Protein AF-A0A0F9BDD5-F1 (afdb_monomer)

Solvent-acce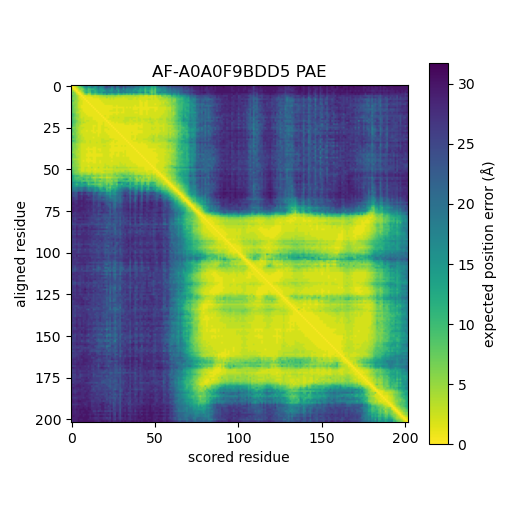ssible surface area (backbone atoms only — not comparable to full-atom values): 11898 Å² total; per-residue (Å²): 144,84,76,73,84,85,52,54,72,68,50,48,51,54,48,44,39,48,73,77,67,64,48,52,63,65,55,51,12,61,76,68,74,46,55,53,66,59,45,50,55,46,48,51,53,37,34,77,71,64,77,41,60,94,63,53,71,77,72,51,77,77,74,74,72,80,59,92,58,78,62,72,82,54,74,84,40,58,29,28,36,36,31,62,39,29,36,43,30,42,53,78,42,75,42,76,65,33,64,68,54,37,78,62,41,62,48,69,52,97,84,55,27,46,33,38,48,55,97,59,35,37,39,40,36,51,26,88,85,50,68,28,74,23,76,40,66,68,57,17,48,51,54,47,50,61,50,48,55,56,52,52,56,50,45,25,68,74,44,49,36,42,63,84,53,89,98,56,90,43,67,40,81,76,43,69,42,79,40,78,39,67,42,70,66,57,49,51,34,64,73,67,71,55,79,87,76,84,73,77,85,127

pLDDT: mean 83.31, std 15.52, range [38.25, 97.5]

Structure (mmCIF, N/CA/C/O backbone):
data_AF-A0A0F9BDD5-F1
#
_entry.id   AF-A0A0F9BDD5-F1
#
loop_
_atom_site.group_PDB
_atom_site.id
_atom_site.type_symbol
_atom_site.label_atom_id
_atom_site.label_alt_id
_atom_site.label_comp_id
_atom_site.label_asym_id
_atom_site.label_entity_id
_atom_site.label_seq_id
_atom_site.pdbx_PDB_ins_code
_atom_site.Cartn_x
_atom_site.Cartn_y
_atom_site.Cartn_z
_atom_site.occupancy
_atom_site.B_iso_or_equiv
_atom_site.auth_seq_id
_atom_site.auth_comp_id
_atom_site.auth_asym_id
_atom_site.auth_atom_id
_atom_site.pdbx_PDB_model_num
ATOM 1 N N . MET A 1 1 ? 3.020 24.301 32.180 1.00 48.28 1 MET A N 1
ATOM 2 C CA . MET A 1 1 ? 2.567 24.405 30.772 1.00 48.28 1 MET A CA 1
ATOM 3 C C . MET A 1 1 ? 2.999 25.762 30.190 1.00 48.28 1 MET A C 1
ATOM 5 O O . MET A 1 1 ? 2.157 26.596 29.891 1.00 48.28 1 MET A O 1
ATOM 9 N N . THR A 1 2 ? 4.314 26.027 30.061 1.00 48.69 2 THR A N 1
ATOM 10 C CA . THR A 1 2 ? 4.795 27.416 29.842 1.00 48.69 2 THR A CA 1
ATOM 11 C C . THR A 1 2 ? 6.097 27.529 29.035 1.00 48.69 2 THR A C 1
ATOM 13 O O . THR A 1 2 ? 6.921 28.386 29.309 1.00 48.69 2 THR A O 1
ATOM 16 N N . ILE A 1 3 ? 6.302 26.690 28.014 1.00 55.50 3 ILE A N 1
ATOM 17 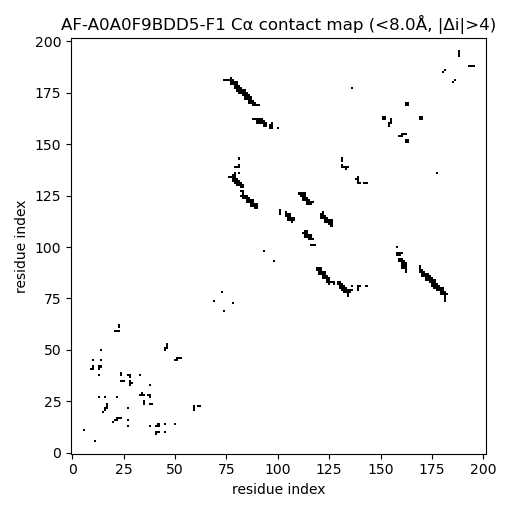C CA . ILE A 1 3 ? 7.468 26.826 27.104 1.00 55.50 3 ILE A CA 1
ATOM 18 C C . ILE A 1 3 ? 7.031 27.230 25.678 1.00 55.50 3 ILE A C 1
ATOM 20 O O . ILE A 1 3 ? 7.819 27.739 24.892 1.00 55.50 3 ILE A O 1
ATOM 24 N N . ILE A 1 4 ? 5.741 27.130 25.332 1.00 56.84 4 ILE A N 1
ATOM 25 C CA . ILE A 1 4 ? 5.242 27.353 23.955 1.00 56.84 4 ILE A CA 1
ATOM 26 C C . ILE A 1 4 ? 5.000 28.850 23.621 1.00 56.84 4 ILE A C 1
ATOM 28 O O . ILE A 1 4 ? 4.809 29.210 22.454 1.00 56.84 4 ILE A O 1
ATOM 32 N N . LYS A 1 5 ? 5.041 29.759 24.611 1.00 60.00 5 LYS A N 1
ATOM 33 C CA . LYS A 1 5 ? 4.742 31.196 24.412 1.00 60.00 5 LYS A CA 1
ATOM 34 C C . LYS A 1 5 ? 5.839 31.988 23.672 1.00 60.00 5 LYS A C 1
ATOM 36 O O . LYS A 1 5 ? 5.538 33.061 23.169 1.00 60.00 5 LYS A O 1
ATOM 41 N N . LYS A 1 6 ? 7.067 31.465 23.528 1.00 82.88 6 LYS A N 1
ATOM 42 C CA . LYS A 1 6 ? 8.207 32.173 22.889 1.00 82.88 6 LYS A CA 1
ATOM 43 C C . LYS A 1 6 ? 8.446 31.807 21.410 1.00 82.88 6 LYS A C 1
ATOM 45 O O . LYS A 1 6 ? 9.494 32.131 20.839 1.00 82.88 6 LYS A O 1
ATOM 50 N N . LEU A 1 7 ? 7.512 31.088 20.785 1.00 88.50 7 LEU A N 1
ATOM 51 C CA . LEU A 1 7 ? 7.585 30.708 19.371 1.00 88.50 7 LEU A CA 1
ATOM 52 C C . LEU A 1 7 ? 6.691 31.607 18.521 1.00 88.50 7 LEU A C 1
ATOM 54 O O . LEU A 1 7 ? 5.529 31.822 18.863 1.00 88.50 7 LEU A O 1
ATOM 58 N N . SER A 1 8 ? 7.213 32.071 17.384 1.00 92.81 8 SER A N 1
ATOM 59 C CA . SER A 1 8 ? 6.382 32.728 16.372 1.00 92.81 8 SER A CA 1
ATOM 60 C C . SER A 1 8 ? 5.371 31.742 15.779 1.00 92.81 8 SER A C 1
ATOM 62 O O . SER A 1 8 ? 5.568 30.523 15.838 1.00 92.81 8 SER A O 1
ATOM 64 N N . LYS A 1 9 ? 4.300 32.258 15.163 1.00 92.38 9 LYS A N 1
ATOM 65 C CA . LYS A 1 9 ? 3.276 31.433 14.497 1.00 92.38 9 LYS A CA 1
ATOM 66 C C . LYS A 1 9 ? 3.908 30.431 13.517 1.00 92.38 9 LYS A C 1
ATOM 68 O O . LYS A 1 9 ? 3.665 29.234 13.621 1.00 92.38 9 LYS A O 1
ATOM 73 N N . THR A 1 10 ? 4.835 30.907 12.685 1.00 93.06 10 THR A N 1
ATOM 74 C CA . THR A 1 10 ? 5.621 30.090 11.746 1.00 93.06 10 THR A CA 1
ATOM 75 C C . THR A 1 10 ? 6.427 28.986 12.431 1.00 93.06 10 THR A C 1
ATOM 77 O O . THR A 1 10 ? 6.421 27.844 11.979 1.00 93.06 10 THR A O 1
ATOM 80 N N . GLN A 1 11 ? 7.122 29.298 13.528 1.00 94.69 11 GLN A N 1
ATOM 81 C CA . GLN A 1 11 ? 7.916 28.304 14.256 1.00 94.69 11 GLN A CA 1
ATOM 82 C C . GLN A 1 11 ? 7.029 27.219 14.867 1.00 94.69 11 GLN A C 1
ATOM 84 O O . GLN A 1 11 ? 7.382 26.044 14.829 1.00 94.69 11 GLN A O 1
ATOM 89 N N . ARG A 1 12 ? 5.865 27.606 15.400 1.00 94.56 12 ARG A N 1
ATOM 90 C CA . ARG A 1 12 ? 4.894 26.673 15.976 1.00 94.56 12 ARG A CA 1
ATOM 91 C C . ARG A 1 12 ? 4.318 25.739 14.915 1.00 94.56 12 ARG A C 1
ATOM 93 O O . ARG A 1 12 ? 4.250 24.540 15.156 1.00 94.56 12 ARG A O 1
ATOM 100 N N . GLU A 1 13 ? 3.957 26.270 13.750 1.00 94.88 13 GLU A N 1
ATOM 101 C CA . GLU A 1 13 ? 3.490 25.471 12.610 1.00 94.88 13 GLU A CA 1
ATOM 102 C C . GLU A 1 13 ? 4.544 24.449 12.173 1.00 94.88 13 GLU A C 1
ATOM 104 O O . GLU A 1 13 ? 4.250 23.259 12.096 1.00 94.88 13 GLU A O 1
ATOM 109 N N . VAL A 1 14 ? 5.788 24.885 11.947 1.00 95.12 14 VAL A N 1
ATOM 110 C CA . VAL A 1 14 ? 6.881 23.988 11.533 1.00 95.12 14 VAL A CA 1
ATOM 111 C C . VAL A 1 14 ? 7.162 22.927 12.599 1.00 95.12 14 VAL A C 1
ATOM 113 O O . VAL A 1 14 ? 7.364 21.764 12.261 1.00 95.12 14 VAL A O 1
ATOM 116 N N . LEU A 1 15 ? 7.121 23.292 13.883 1.00 94.56 15 LEU A N 1
ATOM 117 C CA . LEU A 1 15 ? 7.301 22.344 14.982 1.00 94.56 15 LEU A CA 1
ATOM 118 C C . LEU A 1 15 ? 6.197 21.279 15.006 1.00 94.56 15 LEU A C 1
ATOM 120 O O . LEU A 1 15 ? 6.498 20.100 15.183 1.00 94.56 15 LEU A O 1
ATOM 124 N N . VAL A 1 16 ? 4.935 21.668 14.802 1.00 94.06 16 VAL A N 1
ATOM 125 C CA . VAL A 1 16 ? 3.800 20.732 14.727 1.00 94.06 16 VAL A CA 1
ATOM 126 C C . VAL A 1 16 ? 3.952 19.785 13.539 1.00 94.06 16 VAL A C 1
ATOM 128 O O . VAL A 1 16 ? 3.834 18.574 13.722 1.00 94.06 16 VAL A O 1
ATOM 131 N N . LEU A 1 17 ? 4.290 20.309 12.358 1.00 93.88 17 LEU A N 1
ATOM 132 C CA . LEU A 1 17 ? 4.493 19.495 11.158 1.00 93.88 17 LEU A CA 1
ATOM 133 C C . LEU A 1 17 ? 5.630 18.475 11.343 1.00 93.88 17 LEU A C 1
ATOM 135 O O . LEU A 1 17 ? 5.507 17.331 10.920 1.00 93.88 17 LEU A O 1
ATOM 139 N N . LEU A 1 18 ? 6.709 18.856 12.034 1.00 91.12 18 LEU A N 1
ATOM 140 C CA . LEU A 1 18 ? 7.844 17.968 12.308 1.00 91.12 18 LEU A CA 1
ATOM 141 C C . LEU A 1 18 ? 7.557 16.905 13.372 1.00 91.12 18 LEU A C 1
ATOM 143 O O . LEU A 1 18 ? 8.049 15.787 13.256 1.00 91.12 18 LEU A O 1
ATOM 147 N N . THR A 1 19 ? 6.820 17.252 14.431 1.00 90.00 19 THR A N 1
ATOM 148 C CA . THR A 1 19 ? 6.692 16.399 15.631 1.00 90.00 19 THR A CA 1
ATOM 149 C C . THR A 1 19 ? 5.392 15.612 15.701 1.00 90.00 19 THR A C 1
ATOM 151 O O . THR A 1 19 ? 5.391 14.509 16.238 1.00 90.00 19 THR A O 1
ATOM 154 N N . LYS A 1 20 ? 4.287 16.158 15.180 1.00 87.75 20 LYS A N 1
ATOM 155 C CA . LYS A 1 20 ? 2.978 15.488 15.171 1.00 87.75 20 LYS A CA 1
ATOM 156 C C . LYS A 1 20 ? 2.688 14.816 13.838 1.00 87.75 20 LYS A C 1
ATOM 158 O O . LYS A 1 20 ? 2.158 13.712 13.817 1.00 87.75 20 LYS A O 1
ATOM 163 N N . GLU A 1 21 ? 3.018 15.492 12.740 1.00 85.88 21 GLU A N 1
ATOM 164 C CA . GLU A 1 21 ? 2.725 15.002 11.386 1.00 85.88 21 GLU A CA 1
ATOM 165 C C . GLU A 1 21 ? 3.914 14.264 10.753 1.00 85.88 21 GLU A C 1
ATOM 167 O O . GLU A 1 21 ? 3.743 13.590 9.742 1.00 85.88 21 GLU A O 1
ATOM 172 N N . PHE A 1 22 ? 5.095 14.324 11.383 1.00 87.88 22 PHE A N 1
ATOM 173 C CA . PHE A 1 22 ? 6.331 13.670 10.933 1.00 87.88 22 PHE A CA 1
ATOM 174 C C . PHE A 1 22 ? 6.715 14.011 9.482 1.00 87.88 22 PHE A C 1
ATOM 176 O O . PHE A 1 22 ? 7.289 13.193 8.763 1.00 87.88 22 PHE A O 1
ATOM 183 N N . GLU A 1 23 ? 6.411 15.237 9.053 1.00 87.69 23 GLU A N 1
ATOM 184 C CA . GLU A 1 23 ? 6.667 15.705 7.695 1.00 87.69 23 GLU A CA 1
ATOM 185 C C . GLU A 1 23 ? 8.149 16.010 7.462 1.00 87.69 23 GLU A C 1
ATOM 187 O O . GLU A 1 23 ? 8.859 16.531 8.328 1.00 87.69 23 GLU A O 1
ATOM 192 N N . THR A 1 24 ? 8.628 15.742 6.246 1.00 90.06 24 THR A N 1
ATOM 193 C CA . THR A 1 24 ? 9.995 16.116 5.861 1.00 90.06 24 THR A CA 1
ATOM 194 C C . THR A 1 24 ? 10.097 17.625 5.598 1.00 90.06 24 THR A C 1
ATOM 196 O O . THR A 1 24 ? 9.121 18.241 5.161 1.00 90.06 24 THR A O 1
ATOM 199 N N . PRO A 1 25 ? 11.282 18.254 5.756 1.00 93.25 25 PRO A N 1
ATOM 200 C CA . PRO A 1 25 ? 11.463 19.677 5.447 1.00 93.25 25 PRO A CA 1
ATOM 201 C C . PRO A 1 25 ? 11.008 20.069 4.032 1.00 93.25 25 PRO A C 1
ATOM 203 O O . PRO A 1 25 ? 10.501 21.171 3.829 1.00 93.25 25 PRO A O 1
ATOM 206 N N . LYS A 1 26 ? 11.130 19.148 3.064 1.00 89.94 26 LYS A N 1
ATOM 207 C CA . LYS A 1 26 ? 10.662 19.337 1.685 1.00 89.94 26 LYS A CA 1
ATOM 208 C C . LYS A 1 26 ? 9.137 19.433 1.605 1.00 89.94 26 LYS A C 1
ATOM 210 O O . LYS A 1 26 ? 8.628 20.361 0.985 1.00 89.94 26 LYS A O 1
ATOM 215 N N . HIS A 1 27 ? 8.406 18.531 2.257 1.00 85.81 27 HIS A N 1
ATOM 216 C CA . HIS A 1 27 ? 6.940 18.591 2.291 1.00 85.81 27 HIS A CA 1
ATOM 217 C C . HIS A 1 27 ? 6.432 19.823 3.039 1.00 85.81 27 HIS A C 1
ATOM 219 O O . HIS A 1 27 ? 5.495 20.477 2.585 1.00 85.81 27 HIS A O 1
ATOM 225 N N . ILE A 1 28 ? 7.096 20.198 4.136 1.00 93.19 28 ILE A N 1
ATOM 226 C CA . ILE A 1 28 ? 6.784 21.427 4.877 1.00 93.19 28 ILE A CA 1
ATOM 227 C C . ILE A 1 28 ? 6.933 22.652 3.968 1.00 93.19 28 ILE A C 1
ATOM 229 O O . ILE A 1 28 ? 6.071 23.531 3.983 1.00 93.19 28 ILE A O 1
ATOM 233 N N . ALA A 1 29 ? 7.990 22.702 3.151 1.00 93.81 29 ALA A N 1
ATOM 234 C CA . ALA A 1 29 ? 8.215 23.787 2.200 1.00 93.81 29 ALA A CA 1
ATOM 235 C C . ALA A 1 29 ? 7.077 23.887 1.170 1.00 93.81 29 ALA A C 1
ATOM 237 O O . ALA A 1 29 ? 6.518 24.970 0.990 1.00 93.81 29 ALA A O 1
ATOM 238 N N . ILE A 1 30 ? 6.678 22.753 0.578 1.00 90.81 30 ILE A N 1
ATOM 239 C CA . ILE A 1 30 ? 5.574 22.669 -0.394 1.00 90.81 30 ILE A CA 1
ATOM 240 C C . ILE A 1 30 ? 4.257 23.119 0.247 1.00 90.81 30 ILE A C 1
ATOM 242 O O . ILE A 1 30 ? 3.593 24.021 -0.261 1.00 90.81 30 ILE A O 1
ATOM 246 N N . ARG A 1 31 ? 3.898 22.544 1.399 1.00 92.00 31 ARG A N 1
ATOM 247 C CA . ARG A 1 31 ? 2.623 22.808 2.077 1.00 92.00 31 ARG A CA 1
ATOM 248 C C . ARG A 1 31 ? 2.486 24.257 2.529 1.00 92.00 31 ARG A C 1
ATOM 250 O O . ARG A 1 31 ? 1.402 24.824 2.443 1.00 92.00 31 ARG A O 1
ATOM 257 N N . ARG A 1 32 ? 3.580 24.867 2.989 1.00 92.50 32 ARG A N 1
ATOM 258 C CA . ARG A 1 32 ? 3.600 26.275 3.409 1.00 92.50 32 ARG A CA 1
ATOM 259 C C . ARG A 1 32 ? 3.812 27.247 2.248 1.00 92.50 32 ARG A C 1
ATOM 261 O O . ARG A 1 32 ? 3.778 28.448 2.487 1.00 92.50 32 ARG A O 1
ATOM 268 N N . LYS A 1 33 ? 4.034 26.753 1.021 1.00 93.50 33 LYS A N 1
ATOM 269 C CA . LYS A 1 33 ? 4.416 27.556 -0.154 1.00 93.50 33 LYS A CA 1
ATOM 270 C C . LYS A 1 33 ? 5.626 28.460 0.138 1.00 93.50 33 LYS A C 1
ATOM 272 O O . LYS A 1 33 ? 5.645 29.636 -0.204 1.00 93.50 33 LYS A O 1
ATOM 277 N N . THR A 1 34 ? 6.634 27.908 0.815 1.00 95.19 34 THR A N 1
ATOM 278 C CA . THR A 1 34 ? 7.870 28.619 1.200 1.00 95.19 34 THR A CA 1
ATOM 279 C C . THR A 1 34 ? 9.104 27.924 0.641 1.00 95.19 34 THR A C 1
ATOM 281 O O . THR A 1 34 ? 9.054 26.744 0.303 1.00 9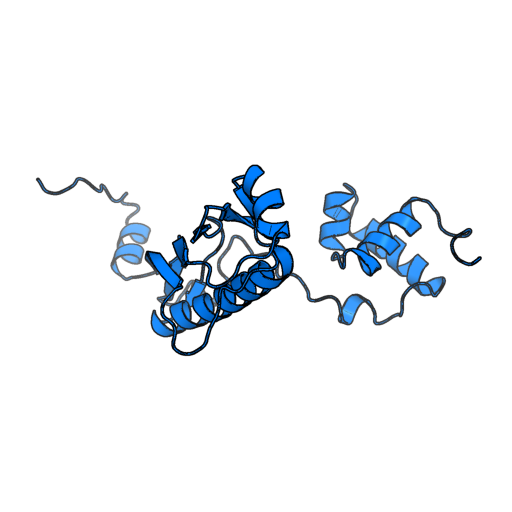5.19 34 THR A O 1
ATOM 284 N N . SER A 1 35 ? 10.239 28.625 0.587 1.00 95.44 35 SER A N 1
ATOM 285 C CA . SER A 1 35 ? 11.500 28.011 0.172 1.00 95.44 35 SER A CA 1
ATOM 286 C C . SER A 1 35 ? 12.007 26.992 1.201 1.00 95.44 35 SER A C 1
ATOM 288 O O . SER A 1 35 ? 11.841 27.147 2.414 1.00 95.44 35 SER A O 1
ATOM 290 N N . LEU A 1 36 ? 12.693 25.956 0.716 1.00 94.44 36 LEU A N 1
ATOM 291 C CA . LEU A 1 36 ? 13.307 24.934 1.566 1.00 94.44 36 LEU A CA 1
ATOM 292 C C . LEU A 1 36 ? 14.326 25.541 2.550 1.00 94.44 36 LEU A C 1
ATOM 294 O O . LEU A 1 36 ? 14.380 25.148 3.715 1.00 94.44 36 LEU A O 1
ATOM 298 N N . ALA A 1 37 ? 15.078 26.553 2.106 1.00 94.19 37 ALA A N 1
ATOM 299 C CA . ALA A 1 37 ? 16.026 27.289 2.939 1.00 94.19 37 ALA A CA 1
ATOM 300 C C . ALA A 1 37 ? 15.343 27.984 4.133 1.00 94.19 37 ALA A C 1
ATOM 302 O O . ALA A 1 37 ? 15.856 27.935 5.252 1.00 94.19 37 ALA A O 1
ATOM 303 N N . ALA A 1 38 ? 14.156 28.569 3.934 1.00 94.00 38 ALA A N 1
ATOM 304 C CA . ALA A 1 38 ? 13.393 29.197 5.013 1.00 94.00 38 ALA A CA 1
ATOM 305 C C . ALA A 1 38 ? 12.913 28.174 6.060 1.00 94.00 38 ALA A C 1
ATOM 307 O O . ALA A 1 38 ? 12.938 28.449 7.266 1.00 94.00 38 ALA A O 1
ATOM 308 N N . VAL A 1 39 ? 12.526 26.972 5.618 1.00 96.12 39 VAL A N 1
ATOM 309 C CA . VAL A 1 39 ? 12.165 25.868 6.519 1.00 96.12 39 VAL A CA 1
ATOM 310 C C . VAL A 1 39 ? 13.377 25.431 7.340 1.00 96.12 39 VAL A C 1
ATOM 312 O O . VAL A 1 39 ? 13.276 25.360 8.564 1.00 96.12 39 VAL A O 1
ATOM 315 N N . TYR A 1 40 ? 14.541 25.229 6.715 1.00 95.81 40 TYR A N 1
ATOM 316 C CA . TYR A 1 40 ? 15.770 24.889 7.441 1.00 95.81 40 TYR A CA 1
ATOM 317 C C . TYR A 1 40 ? 16.195 25.975 8.429 1.00 95.81 40 TYR A C 1
ATOM 319 O O . TYR A 1 40 ? 16.522 25.647 9.566 1.00 95.81 40 TYR A O 1
ATOM 327 N N . LYS A 1 41 ? 16.103 27.259 8.058 1.00 96.75 41 LYS A N 1
ATOM 328 C CA . LYS A 1 41 ? 16.361 28.377 8.980 1.00 96.75 41 LYS A CA 1
ATOM 329 C C . LYS A 1 41 ? 15.446 28.312 10.206 1.00 96.75 41 LYS A C 1
ATOM 331 O O . LYS A 1 41 ? 15.901 28.485 11.333 1.00 96.75 41 LYS A O 1
ATOM 336 N N . THR A 1 42 ? 14.167 27.998 9.999 1.00 96.50 42 THR A N 1
ATOM 337 C CA . THR A 1 42 ? 13.198 27.827 11.093 1.00 96.50 42 THR A CA 1
ATOM 338 C C . THR A 1 42 ? 13.550 26.628 11.977 1.00 96.50 42 THR A C 1
ATOM 340 O O . THR A 1 42 ? 13.484 26.729 13.200 1.00 96.50 42 THR A O 1
ATOM 343 N N . ILE A 1 43 ? 13.973 25.512 11.379 1.00 95.25 43 ILE A N 1
ATOM 344 C CA . ILE A 1 43 ? 14.422 24.311 12.096 1.00 95.25 43 ILE A CA 1
ATOM 345 C C . ILE A 1 43 ? 15.659 24.599 12.947 1.00 95.25 43 ILE A C 1
ATOM 347 O O . ILE A 1 43 ? 15.701 24.169 14.096 1.00 95.25 43 ILE A O 1
ATOM 351 N N . THR A 1 44 ? 16.647 25.323 12.419 1.00 94.69 44 THR A N 1
ATOM 352 C CA . THR A 1 44 ? 17.844 25.716 13.175 1.00 94.69 44 THR A CA 1
ATOM 353 C C . THR A 1 44 ? 17.454 26.520 14.410 1.00 94.69 44 THR A C 1
ATOM 355 O O . THR A 1 44 ? 17.815 26.135 15.514 1.00 94.69 44 THR A O 1
ATOM 358 N N . ILE A 1 45 ? 16.569 27.514 14.264 1.00 94.62 45 ILE A N 1
ATOM 359 C CA . ILE A 1 45 ? 16.067 28.288 15.410 1.00 94.62 45 ILE A CA 1
ATOM 360 C C . ILE A 1 45 ? 15.340 27.392 16.430 1.00 94.62 45 ILE A C 1
ATOM 362 O O . ILE A 1 45 ? 15.479 27.588 17.636 1.00 94.62 45 ILE A O 1
ATOM 366 N N . LEU A 1 46 ? 14.555 26.407 15.981 1.00 93.88 46 LEU A N 1
ATOM 367 C CA . LEU A 1 46 ? 13.885 25.455 16.878 1.00 93.88 46 LEU A CA 1
ATOM 368 C C . LEU A 1 46 ? 14.883 24.552 17.626 1.00 93.88 46 LEU A C 1
ATOM 370 O O . LEU A 1 46 ? 14.631 24.227 18.787 1.00 93.88 46 LEU A O 1
ATOM 374 N N . LYS A 1 47 ? 16.004 24.176 16.992 1.00 93.00 47 LYS A N 1
ATOM 375 C CA . LYS A 1 47 ? 17.111 23.436 17.626 1.00 93.00 47 LYS A CA 1
ATOM 376 C C . LYS A 1 47 ? 17.836 24.290 18.657 1.00 93.00 47 LYS A C 1
ATOM 378 O O . LYS A 1 47 ? 18.038 23.828 19.774 1.00 93.00 47 LYS A O 1
ATOM 383 N N . ASP A 1 48 ? 18.173 25.526 18.302 1.00 92.12 48 ASP A N 1
ATOM 384 C CA . ASP A 1 48 ? 18.902 26.450 19.178 1.00 92.12 48 ASP A CA 1
ATOM 385 C C . ASP A 1 48 ? 18.081 26.797 20.423 1.00 92.12 48 ASP A C 1
ATOM 387 O O . ASP A 1 48 ? 18.614 26.919 21.521 1.00 92.12 48 ASP A O 1
ATOM 391 N N . LYS A 1 49 ? 16.753 26.874 20.275 1.00 91.25 49 LYS A N 1
ATOM 392 C CA . LYS A 1 49 ? 15.818 27.042 21.394 1.00 91.25 49 LYS A CA 1
ATOM 393 C C . LYS A 1 49 ? 15.521 25.745 22.172 1.00 91.25 49 LYS A C 1
ATOM 395 O O . LYS A 1 49 ? 14.747 25.791 23.123 1.00 91.25 49 LYS A O 1
ATOM 400 N N . GLY A 1 50 ? 16.069 24.597 21.769 1.00 90.19 50 GLY A N 1
ATOM 401 C CA . GLY A 1 50 ? 15.915 23.318 22.473 1.00 90.19 50 GLY A CA 1
ATOM 402 C C . GLY A 1 50 ? 14.575 22.597 22.279 1.00 90.19 50 GLY A C 1
ATOM 403 O O . GLY A 1 50 ? 14.292 21.652 23.008 1.00 90.19 50 GLY A O 1
ATOM 404 N N . TYR A 1 51 ? 13.742 22.990 21.306 1.00 90.94 51 TYR A N 1
ATOM 405 C CA . TYR A 1 51 ? 12.457 22.312 21.049 1.00 90.94 51 TYR A CA 1
ATOM 406 C C . TYR A 1 51 ? 12.608 20.985 20.296 1.00 90.94 51 TYR A C 1
ATOM 408 O O . TYR A 1 51 ? 11.709 20.149 20.341 1.00 90.94 51 TYR A O 1
ATOM 416 N N . ILE A 1 52 ? 13.717 20.803 19.577 1.00 90.44 52 ILE A N 1
ATOM 417 C CA . ILE A 1 52 ? 14.052 19.577 18.845 1.00 90.44 52 ILE A CA 1
ATOM 418 C C . ILE A 1 52 ? 15.542 19.270 19.004 1.00 90.44 52 ILE A C 1
ATOM 420 O O . ILE A 1 52 ? 16.376 20.175 19.039 1.00 90.44 52 ILE A O 1
ATOM 424 N N . SER A 1 53 ? 15.897 17.987 19.072 1.00 90.12 53 SER A N 1
ATOM 425 C CA . SER A 1 53 ? 17.296 17.574 19.209 1.00 90.12 53 SER A CA 1
ATOM 426 C C . SER A 1 53 ? 18.095 17.836 17.924 1.00 90.12 53 SER A C 1
ATOM 428 O O . SER A 1 53 ? 17.564 17.810 16.807 1.00 90.12 53 SER A O 1
ATOM 430 N N . LYS A 1 54 ? 19.414 18.049 18.048 1.00 83.50 54 LYS A N 1
ATOM 431 C CA . LYS A 1 54 ? 20.299 18.292 16.888 1.00 83.50 54 LYS A CA 1
ATOM 432 C C . LYS A 1 54 ? 20.225 17.159 15.850 1.00 83.50 54 LYS A C 1
ATOM 434 O O . LYS A 1 54 ? 20.287 17.432 14.647 1.00 83.50 54 LYS A O 1
ATOM 439 N N . GLY A 1 55 ? 20.016 15.925 16.320 1.00 80.12 55 GLY A N 1
ATOM 440 C CA . GLY A 1 55 ? 19.863 14.706 15.523 1.00 80.12 55 GLY A CA 1
ATOM 441 C C . GLY A 1 55 ? 18.437 14.367 15.071 1.00 80.12 55 GLY A C 1
ATOM 442 O O . GLY A 1 55 ? 18.285 13.396 14.341 1.00 80.12 55 GLY A O 1
ATOM 443 N N . PHE A 1 56 ? 17.412 15.148 15.435 1.00 81.75 56 PHE A N 1
ATOM 444 C CA . PHE A 1 56 ? 15.999 14.828 15.167 1.00 81.75 56 PHE A CA 1
ATOM 445 C C . PHE A 1 56 ? 15.718 14.482 13.694 1.00 81.75 56 PHE A C 1
ATOM 447 O O . PHE A 1 56 ? 15.046 13.503 13.386 1.00 81.75 56 PHE A O 1
ATOM 454 N N . LEU A 1 57 ? 16.318 15.232 12.763 1.00 72.38 57 LEU A N 1
ATOM 455 C CA . LEU A 1 57 ? 16.133 15.009 11.325 1.00 72.38 57 LEU A CA 1
ATOM 456 C C . LEU A 1 57 ? 16.765 13.711 10.798 1.00 72.38 57 LEU A C 1
ATOM 458 O O . LEU A 1 57 ? 16.381 13.268 9.722 1.00 72.38 57 LEU A O 1
ATOM 462 N N . LYS A 1 58 ? 17.722 13.102 11.513 1.00 70.50 58 LYS A N 1
ATOM 463 C CA . LYS A 1 58 ? 18.323 11.820 11.106 1.00 70.50 58 LYS A CA 1
ATOM 464 C C . LYS A 1 58 ? 17.347 10.649 11.284 1.00 70.50 58 LYS A C 1
ATOM 466 O O . LYS A 1 58 ? 17.497 9.645 10.601 1.00 70.50 58 LYS A O 1
ATOM 471 N N . GLY A 1 59 ? 16.361 10.788 12.177 1.00 60.28 59 GLY A N 1
ATOM 472 C CA . GLY A 1 59 ? 15.326 9.778 12.427 1.00 60.28 59 GLY A CA 1
ATOM 473 C C . GLY A 1 59 ? 14.095 9.901 11.526 1.00 60.28 59 GLY A C 1
ATOM 474 O O . GLY A 1 59 ? 13.317 8.954 11.421 1.00 60.28 59 GLY A O 1
ATOM 475 N N . LEU A 1 60 ? 13.915 11.037 10.843 1.00 65.31 60 LEU A N 1
ATOM 476 C CA . LEU A 1 60 ? 12.872 11.166 9.831 1.00 65.31 60 LEU A CA 1
ATOM 477 C C . LEU A 1 60 ? 13.299 10.346 8.616 1.00 65.31 60 LEU A C 1
ATOM 479 O O . LEU A 1 60 ? 14.266 10.697 7.934 1.00 65.31 60 LEU A O 1
ATOM 483 N N . LYS A 1 61 ? 12.587 9.242 8.350 1.00 58.84 61 LYS A N 1
ATOM 484 C CA . LYS A 1 61 ? 12.763 8.486 7.108 1.00 58.84 61 LYS A CA 1
ATOM 485 C C . LYS A 1 61 ? 12.654 9.480 5.961 1.00 58.84 61 LYS A C 1
ATOM 487 O O . LYS A 1 61 ? 11.617 10.121 5.799 1.00 58.84 61 LYS A O 1
ATOM 492 N N . LYS A 1 62 ? 13.729 9.623 5.182 1.00 57.09 62 LYS A N 1
ATOM 493 C CA . LYS A 1 62 ? 13.649 10.327 3.906 1.00 57.09 62 LYS A CA 1
ATOM 494 C C . LYS A 1 62 ? 12.575 9.595 3.116 1.00 57.09 62 LYS A C 1
ATOM 496 O O . LYS A 1 62 ? 1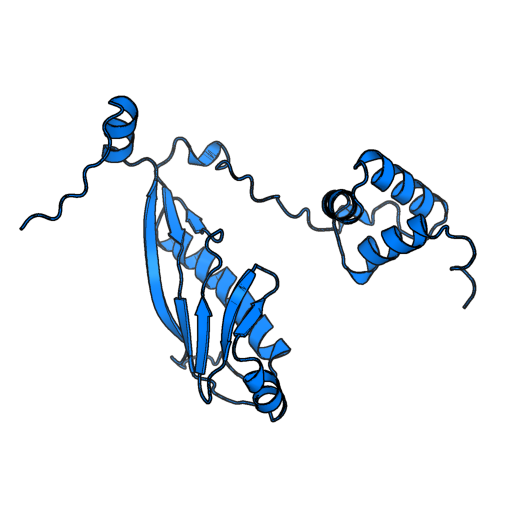2.774 8.438 2.754 1.00 57.09 62 LYS A O 1
ATOM 501 N N . THR A 1 63 ? 11.430 10.234 2.898 1.00 50.38 63 THR A N 1
ATOM 502 C CA . THR A 1 63 ? 10.571 9.840 1.794 1.00 50.38 63 THR A CA 1
ATOM 503 C C . THR A 1 63 ? 11.448 10.012 0.573 1.00 50.38 63 THR A C 1
ATOM 505 O O . THR A 1 63 ? 11.792 11.134 0.194 1.00 50.38 63 THR A O 1
ATOM 508 N N . GLU A 1 64 ? 11.913 8.894 0.017 1.00 48.31 64 GLU A N 1
ATOM 509 C CA . GLU A 1 64 ? 12.348 8.894 -1.363 1.00 48.31 64 GLU A CA 1
ATOM 510 C C . GLU A 1 64 ? 11.164 9.500 -2.109 1.00 48.31 64 GLU A C 1
ATOM 512 O O . GLU A 1 64 ? 10.085 8.911 -2.157 1.00 48.31 64 GLU A O 1
ATOM 517 N N . CYS A 1 65 ? 11.311 10.743 -2.583 1.00 44.00 65 CYS A N 1
ATOM 518 C CA . CYS A 1 65 ? 10.466 11.180 -3.673 1.00 44.00 65 CYS A CA 1
ATOM 519 C C . CYS A 1 65 ? 10.602 10.058 -4.689 1.00 44.00 65 CYS A C 1
ATOM 521 O O . CYS A 1 65 ? 11.723 9.744 -5.094 1.00 44.00 65 CYS A O 1
ATOM 523 N N . THR A 1 66 ? 9.491 9.404 -5.002 1.00 42.38 66 THR A N 1
ATOM 524 C CA . THR A 1 66 ? 9.373 8.562 -6.177 1.00 42.38 66 THR A CA 1
ATOM 525 C C . THR A 1 66 ? 9.772 9.459 -7.334 1.00 42.38 66 THR A C 1
ATOM 527 O O . THR A 1 66 ? 8.972 10.260 -7.818 1.00 42.38 66 THR A O 1
ATOM 530 N N . ASN A 1 67 ? 11.062 9.447 -7.672 1.00 38.25 67 ASN A N 1
ATOM 531 C CA . ASN A 1 67 ? 11.546 10.082 -8.872 1.00 38.25 67 ASN A CA 1
ATOM 532 C C . ASN A 1 67 ? 10.682 9.488 -9.976 1.00 38.25 67 ASN A C 1
ATOM 534 O O . ASN A 1 67 ? 10.601 8.273 -10.130 1.00 38.25 67 ASN A O 1
ATOM 538 N N . ILE A 1 68 ? 9.994 10.365 -10.700 1.00 50.81 68 ILE A N 1
ATOM 539 C CA . ILE A 1 68 ? 9.202 10.011 -11.881 1.00 50.81 68 ILE A CA 1
ATOM 540 C C . ILE A 1 68 ? 10.109 9.366 -12.949 1.00 50.81 68 ILE A C 1
ATOM 542 O O . ILE A 1 68 ? 9.621 8.720 -13.870 1.00 50.81 68 ILE A O 1
ATOM 546 N N . GLN A 1 69 ? 11.431 9.488 -12.796 1.00 45.88 69 GLN A N 1
ATOM 547 C CA . GLN A 1 69 ? 12.415 8.791 -13.606 1.00 45.88 69 GLN A CA 1
ATOM 548 C C . GLN A 1 69 ? 12.954 7.538 -12.895 1.00 45.88 69 GLN A C 1
ATOM 550 O O . GLN A 1 69 ? 13.366 7.629 -11.730 1.00 45.88 69 GLN A O 1
ATOM 555 N N . PRO A 1 70 ? 12.977 6.380 -13.585 1.00 46.09 70 PRO A N 1
ATOM 556 C CA . PRO A 1 70 ? 13.536 5.149 -13.044 1.00 46.09 70 PRO A CA 1
ATOM 557 C C . PRO A 1 70 ? 15.005 5.379 -12.689 1.00 46.09 70 PRO A C 1
ATOM 559 O O . PRO A 1 70 ? 15.764 5.909 -13.503 1.00 46.09 70 PRO A O 1
ATOM 562 N N . LYS A 1 71 ? 15.396 4.992 -11.464 1.00 52.53 71 LYS A N 1
ATOM 563 C CA . LYS A 1 71 ? 16.793 5.031 -11.002 1.00 52.53 71 LYS A CA 1
ATOM 564 C C . LYS A 1 71 ? 17.662 4.375 -12.081 1.00 52.53 71 LYS A C 1
ATOM 566 O O . LYS A 1 71 ? 17.393 3.233 -12.449 1.00 52.53 71 LYS A O 1
ATOM 571 N N . ASP A 1 72 ? 18.706 5.065 -12.536 1.00 50.19 72 ASP A N 1
ATOM 572 C CA . ASP A 1 72 ? 19.548 4.714 -13.697 1.00 50.19 72 ASP A CA 1
ATOM 573 C C . ASP A 1 72 ? 20.062 3.259 -13.722 1.00 50.19 72 ASP A C 1
ATOM 575 O O . ASP A 1 72 ? 20.391 2.719 -14.773 1.00 50.19 72 ASP A O 1
ATOM 579 N N . LYS A 1 73 ? 20.062 2.565 -12.577 1.00 51.81 73 LYS A N 1
ATOM 580 C CA . LYS A 1 73 ? 20.410 1.140 -12.474 1.00 51.81 73 LYS A CA 1
ATOM 581 C C . LYS A 1 73 ? 19.441 0.191 -13.201 1.00 51.81 73 LYS A C 1
ATOM 583 O O . LYS A 1 73 ? 19.870 -0.888 -13.598 1.00 51.81 73 LYS A O 1
ATOM 588 N N . LEU A 1 74 ? 18.175 0.572 -13.391 1.00 53.09 74 LEU A N 1
ATOM 589 C CA . LEU A 1 74 ? 17.169 -0.240 -14.098 1.00 53.09 74 LEU A CA 1
ATOM 590 C C . LEU A 1 74 ? 17.016 0.131 -15.581 1.00 53.09 74 LEU A C 1
ATOM 592 O O . LEU A 1 74 ? 16.449 -0.642 -16.343 1.00 53.09 74 LEU A O 1
ATOM 596 N N . GLN A 1 75 ? 17.546 1.275 -16.029 1.00 55.19 75 GLN A N 1
ATOM 597 C CA . GLN A 1 75 ? 17.399 1.702 -17.429 1.00 55.19 75 GLN A CA 1
ATOM 598 C C . GLN A 1 75 ? 18.106 0.760 -18.418 1.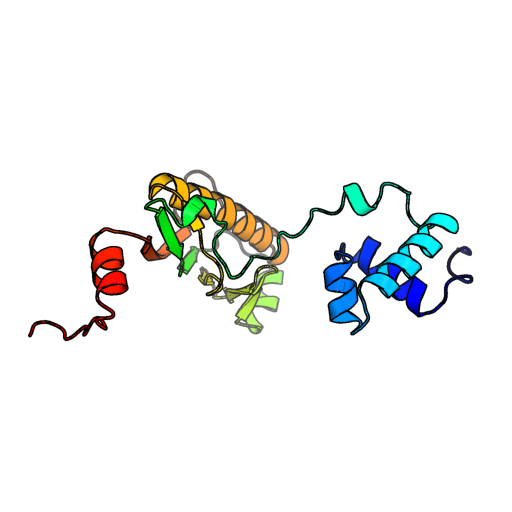00 55.19 75 GLN A C 1
ATOM 600 O O . GLN A 1 75 ? 17.642 0.592 -19.542 1.00 55.19 75 GLN A O 1
ATOM 605 N N . ASN A 1 76 ? 19.185 0.095 -17.991 1.00 55.12 76 ASN A N 1
ATOM 606 C CA . ASN A 1 76 ? 19.968 -0.794 -18.856 1.00 55.12 76 ASN A CA 1
ATOM 607 C C . ASN A 1 76 ? 19.615 -2.282 -18.722 1.00 55.12 76 ASN A C 1
ATOM 609 O O . ASN A 1 76 ? 20.066 -3.089 -19.537 1.00 55.12 76 ASN A O 1
ATOM 613 N N . SER A 1 77 ? 18.815 -2.660 -17.724 1.00 62.97 77 SER A N 1
ATOM 614 C CA . SER A 1 77 ? 18.428 -4.050 -17.469 1.00 62.97 77 SER A CA 1
ATOM 615 C C . SER A 1 77 ? 16.970 -4.290 -17.861 1.00 62.97 77 SER A C 1
ATOM 617 O O . SER A 1 77 ? 16.137 -3.389 -17.784 1.00 62.97 77 SER A O 1
ATOM 619 N N . ARG A 1 78 ? 16.658 -5.509 -18.321 1.00 71.69 78 ARG A N 1
ATOM 620 C CA . ARG A 1 78 ? 15.264 -5.951 -18.433 1.00 71.69 78 ARG A CA 1
ATOM 621 C C . ARG A 1 78 ? 14.699 -6.046 -17.027 1.00 71.69 78 ARG A C 1
ATOM 623 O O . ARG A 1 78 ? 15.339 -6.631 -16.152 1.00 71.69 78 ARG A O 1
ATOM 630 N N . TYR A 1 79 ? 13.532 -5.463 -16.813 1.00 82.75 79 TYR A N 1
ATOM 631 C CA . TYR A 1 79 ? 12.858 -5.559 -15.530 1.00 82.75 79 TYR A CA 1
ATOM 632 C C . TYR A 1 79 ? 11.352 -5.680 -15.712 1.00 82.75 79 TYR A C 1
ATOM 634 O O . TYR A 1 79 ? 10.770 -5.215 -16.691 1.00 82.75 79 TYR A O 1
ATOM 642 N N . ILE A 1 80 ? 10.731 -6.323 -14.738 1.00 86.75 80 ILE A N 1
ATOM 643 C CA . ILE A 1 80 ? 9.301 -6.520 -14.623 1.00 86.75 80 ILE A CA 1
ATOM 644 C C . ILE A 1 80 ? 8.715 -5.392 -13.785 1.00 86.75 80 ILE A C 1
ATOM 646 O O . ILE A 1 80 ? 9.190 -5.102 -12.684 1.00 86.75 80 ILE A O 1
ATOM 650 N N . ARG A 1 81 ? 7.643 -4.787 -14.293 1.00 88.56 81 ARG A N 1
ATOM 651 C CA . ARG A 1 81 ? 6.836 -3.777 -13.614 1.00 88.56 81 ARG A CA 1
ATOM 652 C C . ARG A 1 81 ? 5.448 -4.331 -13.305 1.00 88.56 81 ARG A C 1
ATOM 654 O O . ARG A 1 81 ? 4.592 -4.407 -14.186 1.00 88.56 81 ARG A O 1
ATOM 661 N N . LEU A 1 82 ? 5.203 -4.649 -12.040 1.00 90.50 82 LEU A N 1
ATOM 662 C CA . LEU A 1 82 ? 3.895 -5.055 -11.528 1.00 90.50 82 LEU A CA 1
ATOM 663 C C . LEU A 1 82 ? 3.110 -3.830 -11.036 1.00 90.50 82 LEU A C 1
ATOM 665 O O . LEU A 1 82 ? 3.624 -3.034 -10.251 1.00 90.50 82 LEU A O 1
ATOM 669 N N . HIS A 1 83 ? 1.875 -3.660 -11.505 1.00 92.94 83 HIS A N 1
ATOM 670 C CA . HIS A 1 83 ? 1.016 -2.512 -11.189 1.00 92.94 83 HIS A CA 1
ATOM 671 C C . HIS A 1 83 ? -0.472 -2.836 -11.397 1.00 92.94 83 HIS A C 1
ATOM 673 O O . HIS A 1 83 ? -0.816 -3.941 -11.822 1.00 92.94 83 HIS A O 1
ATOM 679 N N . GLY A 1 84 ? -1.355 -1.879 -11.080 1.00 92.62 84 GLY A N 1
ATOM 680 C CA . GLY A 1 84 ? -2.800 -2.000 -11.317 1.00 92.62 84 GLY A CA 1
ATOM 681 C C . GLY A 1 84 ? -3.439 -3.147 -10.535 1.00 92.62 84 GLY A C 1
ATOM 682 O O . GLY A 1 84 ? -4.250 -3.887 -11.087 1.00 92.62 84 GLY A O 1
ATOM 683 N N . GLN A 1 85 ? -3.005 -3.342 -9.289 1.00 96.00 85 GLN A N 1
ATOM 684 C CA . GLN A 1 85 ? -3.481 -4.434 -8.450 1.00 96.00 85 GLN A CA 1
ATOM 685 C C . GLN A 1 85 ? -4.835 -4.096 -7.825 1.00 96.00 85 GLN A C 1
ATOM 687 O O . GLN A 1 85 ? -5.015 -3.024 -7.244 1.00 96.00 85 GLN A O 1
ATOM 692 N N . GLU A 1 86 ? -5.757 -5.047 -7.899 1.00 96.75 86 GLU A N 1
ATOM 693 C CA . GLU A 1 86 ? -7.082 -4.976 -7.294 1.00 96.75 86 GLU A CA 1
ATOM 694 C C . GLU A 1 86 ? -7.313 -6.194 -6.408 1.00 96.75 86 GLU A C 1
ATOM 696 O O . GLU A 1 86 ? -7.128 -7.335 -6.836 1.00 96.75 86 GLU A O 1
ATOM 701 N N . TRP A 1 87 ? -7.751 -5.948 -5.180 1.00 97.50 87 TRP A N 1
ATOM 702 C CA . TRP A 1 87 ? -8.022 -6.981 -4.194 1.00 97.50 87 TRP A CA 1
ATOM 703 C C . TRP A 1 87 ? -9.483 -6.958 -3.784 1.00 97.50 87 TRP A C 1
ATOM 705 O O . TRP A 1 87 ? -10.024 -5.895 -3.498 1.00 97.50 87 TRP A O 1
ATOM 715 N N . ASN A 1 88 ? -10.082 -8.137 -3.661 1.00 97.38 88 ASN A N 1
ATOM 716 C CA . ASN A 1 88 ? -11.367 -8.335 -3.006 1.00 97.38 88 ASN A CA 1
ATOM 717 C C . ASN A 1 88 ? -11.140 -9.154 -1.735 1.00 97.38 88 ASN A C 1
ATOM 719 O O . ASN A 1 88 ? -10.586 -10.255 -1.778 1.00 97.38 88 ASN A O 1
ATOM 723 N N . ILE A 1 89 ? -11.525 -8.587 -0.598 1.00 96.75 89 ILE A N 1
ATOM 724 C CA . ILE A 1 89 ? -11.246 -9.132 0.723 1.00 96.75 89 ILE A CA 1
ATOM 725 C C . ILE A 1 89 ? -12.562 -9.355 1.447 1.00 96.75 89 ILE A C 1
ATOM 727 O O . ILE A 1 89 ? -13.240 -8.396 1.809 1.00 96.75 89 ILE A O 1
ATOM 731 N N . LYS A 1 90 ? -12.907 -10.610 1.724 1.00 96.75 90 LYS A N 1
ATOM 732 C CA . LYS A 1 90 ? -14.049 -10.932 2.584 1.00 96.75 90 LYS A CA 1
ATOM 733 C C . LYS A 1 90 ? -13.704 -10.620 4.041 1.00 96.75 90 LYS A C 1
ATOM 735 O O . LYS A 1 90 ? -12.648 -11.018 4.534 1.00 96.75 90 LYS A O 1
ATOM 740 N N . ILE A 1 91 ? -14.597 -9.926 4.736 1.00 95.62 91 ILE A N 1
ATOM 741 C CA . ILE A 1 91 ? -14.420 -9.551 6.141 1.00 95.62 91 ILE A CA 1
ATOM 742 C C . ILE A 1 91 ? -14.766 -10.753 7.021 1.00 95.62 91 ILE A C 1
ATOM 744 O O . ILE A 1 91 ? -15.840 -11.335 6.886 1.00 95.62 91 ILE A O 1
ATOM 748 N N . LEU A 1 92 ? -13.872 -11.120 7.939 1.00 94.31 92 LEU A N 1
ATOM 749 C CA . LEU A 1 92 ? -14.095 -12.240 8.862 1.00 94.31 92 LEU A CA 1
ATOM 750 C C . LEU A 1 92 ? -14.853 -11.801 10.108 1.00 94.31 92 LEU A C 1
ATOM 752 O O . LEU A 1 92 ? -15.677 -12.535 10.643 1.00 94.31 92 LEU A O 1
ATOM 756 N N . TYR A 1 93 ? -14.563 -10.586 10.561 1.00 95.12 93 TYR A N 1
ATOM 757 C CA . TYR A 1 93 ? -15.221 -9.965 11.695 1.00 95.12 93 TYR A CA 1
ATOM 758 C C . TYR A 1 93 ? -15.315 -8.460 11.476 1.00 95.12 93 TYR A C 1
ATOM 760 O O . TYR A 1 93 ? -14.335 -7.828 11.071 1.00 95.12 93 TYR A O 1
ATOM 768 N N . LYS A 1 94 ? -16.478 -7.883 11.784 1.00 93.56 94 LYS A N 1
ATOM 769 C CA . LYS A 1 94 ? -16.736 -6.443 11.727 1.00 93.56 94 LYS A CA 1
ATOM 770 C C . LYS A 1 94 ? -17.273 -5.943 13.059 1.00 93.56 94 LYS A C 1
ATOM 772 O O . LYS A 1 94 ? -18.228 -6.493 13.598 1.00 93.56 94 LYS A O 1
ATOM 777 N N . SER A 1 95 ? -16.662 -4.887 13.584 1.00 93.38 95 SER A N 1
ATOM 778 C CA . SER A 1 95 ? -17.205 -4.173 14.741 1.00 93.38 95 SER A CA 1
ATOM 779 C C . SER A 1 95 ? -18.359 -3.248 14.333 1.00 93.38 95 SER A C 1
ATOM 781 O O . SER A 1 95 ? -18.524 -2.926 13.155 1.00 93.38 95 SER A O 1
ATOM 783 N N . LYS A 1 96 ? -19.129 -2.750 15.312 1.00 91.81 96 LYS A N 1
ATOM 784 C CA . LYS A 1 96 ? -20.190 -1.749 15.072 1.00 91.81 96 LYS A CA 1
ATOM 785 C C . LYS A 1 96 ? -19.668 -0.496 14.352 1.00 91.81 96 LYS A C 1
ATOM 787 O O . LYS A 1 96 ? -20.351 0.031 13.481 1.00 91.81 96 LYS A O 1
ATOM 792 N N . TYR A 1 97 ? -18.426 -0.101 14.642 1.00 90.19 97 TYR A N 1
ATOM 793 C CA . TYR A 1 97 ? -17.744 1.036 14.019 1.00 90.19 97 TYR A CA 1
ATOM 794 C C . TYR A 1 97 ? -17.627 0.914 12.491 1.00 90.19 97 TYR A C 1
ATOM 796 O O . TYR A 1 97 ? -17.709 1.908 11.769 1.00 90.19 97 TYR A O 1
ATOM 804 N N . TYR A 1 98 ? -17.479 -0.308 11.970 1.00 93.06 98 TYR A N 1
ATOM 805 C CA . TYR A 1 98 ? -17.421 -0.532 10.528 1.00 93.06 98 TYR A CA 1
ATOM 806 C C . TYR A 1 98 ? -18.719 -0.106 9.832 1.00 93.06 98 TYR A C 1
ATOM 808 O O . TYR A 1 98 ? -18.675 0.537 8.785 1.00 93.06 98 TYR A O 1
ATOM 816 N N . ASN A 1 99 ? -19.870 -0.414 10.435 1.00 88.75 99 ASN A N 1
ATOM 817 C CA . ASN A 1 99 ? -21.177 -0.090 9.863 1.00 88.75 99 ASN A CA 1
ATOM 818 C C . ASN A 1 99 ? -21.403 1.427 9.780 1.00 88.75 99 ASN A C 1
ATOM 820 O O . ASN A 1 99 ? -21.992 1.902 8.814 1.00 88.75 99 ASN A O 1
ATOM 824 N N . GLU A 1 100 ? -20.882 2.192 10.741 1.00 88.19 100 GLU A N 1
ATOM 825 C CA . GLU A 1 100 ? -20.936 3.660 10.723 1.00 88.19 100 GLU A CA 1
ATOM 826 C C . GLU A 1 100 ? -20.088 4.247 9.584 1.00 88.19 100 GLU A C 1
ATOM 828 O O . GLU A 1 100 ? -20.507 5.177 8.891 1.00 88.19 100 GLU A O 1
ATOM 833 N N . LEU A 1 101 ? -18.895 3.689 9.355 1.00 85.50 101 LEU A N 1
ATOM 834 C CA . LEU A 1 101 ? -17.995 4.130 8.288 1.00 85.50 101 LEU A CA 1
ATOM 835 C C . LEU A 1 101 ? -18.437 3.689 6.898 1.00 85.50 101 LEU A C 1
ATOM 837 O O . LEU A 1 101 ? -18.151 4.392 5.927 1.00 85.50 101 LEU A O 1
ATOM 841 N N . LYS A 1 102 ? -19.123 2.549 6.798 1.00 85.88 102 LYS A N 1
ATOM 842 C CA . LYS A 1 102 ? -19.604 1.995 5.534 1.00 85.88 102 LYS A CA 1
ATOM 843 C C . LYS A 1 102 ? -20.447 2.998 4.746 1.00 85.88 102 LYS A C 1
ATOM 845 O O . LYS A 1 102 ? -20.328 3.039 3.530 1.00 85.88 102 LYS A O 1
ATOM 850 N N . ASN A 1 103 ? -21.185 3.877 5.422 1.00 80.94 103 ASN A N 1
ATOM 851 C CA . ASN A 1 103 ? -21.981 4.933 4.786 1.00 80.94 103 ASN A CA 1
ATOM 852 C C . ASN A 1 103 ? -21.157 5.911 3.927 1.00 80.94 103 ASN A C 1
ATOM 854 O O . ASN A 1 103 ? -21.714 6.603 3.081 1.00 80.94 103 ASN A O 1
ATOM 858 N N . LYS A 1 104 ? -19.832 5.972 4.110 1.00 77.56 104 LYS A N 1
ATOM 859 C CA . LYS A 1 104 ? -18.937 6.779 3.268 1.00 77.56 104 LYS A CA 1
ATOM 860 C C . LYS A 1 104 ? -18.649 6.136 1.909 1.00 77.56 104 LYS A C 1
ATOM 862 O O . LYS A 1 104 ? -18.177 6.843 1.026 1.00 77.56 104 LYS A O 1
ATOM 867 N N . ASN A 1 105 ? -18.929 4.837 1.741 1.00 79.81 105 ASN A N 1
ATOM 868 C CA . ASN A 1 105 ? -18.702 3.973 0.570 1.00 79.81 105 ASN A CA 1
ATOM 869 C C . ASN A 1 105 ? -17.245 3.858 0.080 1.00 79.81 105 ASN A C 1
ATOM 871 O O . ASN A 1 105 ? -16.783 2.751 -0.188 1.00 79.81 105 ASN A O 1
ATOM 875 N N . ILE A 1 106 ? -16.508 4.966 -0.016 1.00 87.62 106 ILE A N 1
ATOM 876 C CA . ILE A 1 106 ? -15.132 5.051 -0.506 1.00 87.62 106 ILE A CA 1
ATOM 877 C C . ILE A 1 106 ? -14.261 5.756 0.534 1.00 87.62 106 ILE A C 1
ATOM 879 O O . ILE A 1 106 ? -14.613 6.808 1.068 1.00 87.62 106 ILE A O 1
ATOM 883 N N . ILE A 1 107 ? -13.085 5.194 0.797 1.00 91.00 107 ILE A N 1
ATOM 884 C CA . ILE A 1 107 ? -12.036 5.830 1.593 1.00 91.00 107 ILE A CA 1
ATOM 885 C C . ILE A 1 107 ? -10.702 5.749 0.854 1.00 91.00 107 ILE A C 1
ATOM 887 O O . ILE A 1 107 ? -10.446 4.809 0.107 1.00 91.00 107 ILE A O 1
ATOM 891 N N . PHE A 1 108 ? -9.823 6.706 1.134 1.00 88.94 108 PHE A N 1
ATOM 892 C CA . PHE A 1 108 ? -8.438 6.673 0.677 1.00 88.94 108 PHE A CA 1
ATOM 893 C C . PHE A 1 108 ? -7.517 6.301 1.842 1.00 88.94 108 PHE A C 1
ATOM 895 O O . PHE A 1 108 ? -7.741 6.712 2.996 1.00 88.94 108 PHE A O 1
ATOM 902 N N . ASP A 1 109 ? -6.503 5.483 1.570 1.00 89.62 109 ASP A N 1
ATOM 903 C CA . ASP A 1 109 ? -5.418 5.273 2.525 1.00 89.62 109 ASP A CA 1
ATOM 904 C C . ASP A 1 109 ? -4.341 6.360 2.413 1.00 89.62 109 ASP A C 1
ATOM 906 O O . ASP A 1 109 ? -4.454 7.317 1.650 1.00 89.62 109 ASP A O 1
ATOM 910 N N . LYS A 1 110 ? -3.297 6.233 3.236 1.00 85.00 110 LYS A N 1
ATOM 911 C CA . LYS A 1 110 ? -2.191 7.198 3.268 1.00 85.00 110 LYS A CA 1
ATOM 912 C C . LYS A 1 110 ? -1.338 7.190 1.998 1.00 85.00 110 LYS A C 1
ATOM 914 O O . LYS A 1 110 ? -0.636 8.165 1.759 1.00 85.00 110 LYS A O 1
ATOM 919 N N . ASP A 1 111 ? -1.387 6.114 1.224 1.00 87.19 111 ASP A N 1
ATOM 920 C CA . ASP A 1 111 ? -0.557 5.921 0.039 1.00 87.19 111 ASP A CA 1
ATOM 921 C C . ASP A 1 111 ? -1.356 6.223 -1.252 1.00 87.19 111 ASP A C 1
ATOM 923 O O . ASP A 1 111 ? -0.839 6.109 -2.366 1.00 87.19 111 ASP A O 1
ATOM 927 N N . GLY A 1 112 ? -2.619 6.646 -1.105 1.00 92.19 112 GLY A N 1
ATOM 928 C CA . GLY A 1 112 ? -3.519 7.001 -2.198 1.00 92.19 112 GLY A CA 1
ATOM 929 C C . GLY A 1 112 ? -4.285 5.820 -2.796 1.00 92.19 112 GLY A C 1
ATOM 930 O O . GLY A 1 112 ? -4.892 5.979 -3.851 1.00 92.19 112 GLY A O 1
ATOM 931 N N . ASN A 1 113 ? -4.278 4.645 -2.161 1.00 95.62 113 ASN A N 1
ATOM 932 C CA . ASN A 1 113 ? -5.104 3.522 -2.602 1.00 95.62 113 ASN A CA 1
ATOM 933 C C . ASN A 1 113 ? -6.580 3.824 -2.354 1.00 95.62 113 ASN A C 1
ATOM 935 O O . ASN A 1 113 ? -6.946 4.395 -1.321 1.00 95.62 113 ASN A O 1
ATOM 939 N N . THR A 1 114 ? -7.426 3.387 -3.282 1.00 96.44 114 THR A N 1
ATOM 940 C CA . THR A 1 114 ? -8.878 3.530 -3.162 1.00 96.44 114 THR A CA 1
ATOM 941 C C . THR A 1 114 ? -9.446 2.284 -2.509 1.00 96.44 114 THR A C 1
ATOM 943 O O . THR A 1 114 ? -9.163 1.169 -2.938 1.00 96.44 114 THR A O 1
ATOM 946 N N . ILE A 1 115 ? -10.257 2.457 -1.473 1.00 96.62 115 ILE A N 1
ATOM 947 C CA . ILE A 1 115 ? -10.871 1.355 -0.735 1.00 96.62 115 ILE A CA 1
ATOM 948 C C . ILE A 1 115 ? -12.382 1.533 -0.761 1.00 96.62 115 ILE A C 1
ATOM 950 O O . ILE A 1 115 ? -12.889 2.558 -0.302 1.00 96.62 115 ILE A O 1
ATOM 954 N N . ARG A 1 116 ? -13.098 0.528 -1.265 1.00 96.31 116 ARG A N 1
ATOM 955 C CA . ARG A 1 116 ? -14.564 0.483 -1.259 1.00 96.31 116 ARG A CA 1
ATOM 956 C C . ARG A 1 116 ? -15.052 -0.461 -0.173 1.00 96.31 116 ARG A C 1
ATOM 958 O O . ARG A 1 116 ? -14.539 -1.570 -0.031 1.00 96.31 116 ARG A O 1
ATOM 965 N N . LEU A 1 117 ? -16.024 -0.004 0.608 1.00 95.69 117 LEU A N 1
ATOM 966 C CA . LEU A 1 117 ? -16.575 -0.740 1.743 1.00 95.69 117 LEU A CA 1
ATOM 967 C C . LEU A 1 117 ? -17.937 -1.333 1.369 1.00 95.69 117 LEU A C 1
ATOM 969 O O . LEU A 1 117 ? -18.868 -0.595 1.056 1.00 95.69 117 LEU A O 1
ATOM 973 N N . TYR A 1 118 ? -18.069 -2.656 1.448 1.00 94.88 118 TYR A N 1
ATOM 974 C CA . TYR A 1 118 ? -19.326 -3.373 1.228 1.00 94.88 118 TYR A CA 1
ATOM 975 C C . TYR A 1 118 ? -19.814 -4.003 2.532 1.00 94.88 118 TYR A C 1
ATOM 977 O O . TYR A 1 118 ? -19.263 -3.769 3.602 1.00 94.88 118 TYR A O 1
ATOM 985 N N . ASN A 1 119 ? -20.915 -4.756 2.487 1.00 93.62 119 ASN A N 1
ATOM 986 C CA . ASN A 1 119 ? -21.473 -5.350 3.706 1.00 93.62 119 ASN A CA 1
ATOM 987 C C . ASN A 1 119 ? -20.514 -6.372 4.320 1.00 93.62 119 ASN A C 1
ATOM 989 O O . ASN A 1 119 ? -20.254 -6.315 5.523 1.00 93.62 119 ASN A O 1
ATOM 993 N N . ASP A 1 120 ? -19.986 -7.273 3.494 1.00 94.94 120 ASP A N 1
ATOM 994 C CA . ASP A 1 120 ? -19.187 -8.418 3.942 1.00 94.94 120 ASP A CA 1
ATOM 995 C C . ASP A 1 120 ? -17.832 -8.502 3.230 1.00 94.94 120 ASP A C 1
ATOM 997 O O . ASP A 1 120 ? -17.100 -9.482 3.376 1.00 94.94 120 ASP A O 1
ATOM 1001 N N . SER A 1 121 ? -17.476 -7.468 2.469 1.00 95.88 121 SER A N 1
ATOM 1002 C CA . SER A 1 121 ? -16.214 -7.393 1.747 1.00 95.88 121 SER A CA 1
ATOM 1003 C C . SER A 1 121 ? -15.664 -5.972 1.674 1.00 95.88 121 SER A C 1
ATOM 1005 O O . SER A 1 121 ? -16.344 -4.978 1.942 1.00 95.88 121 SER A O 1
ATOM 1007 N N . ILE A 1 122 ? -14.390 -5.892 1.319 1.00 96.50 122 ILE A N 1
ATOM 1008 C CA . ILE A 1 122 ? -13.665 -4.667 1.029 1.00 96.50 122 ILE A CA 1
ATOM 1009 C C .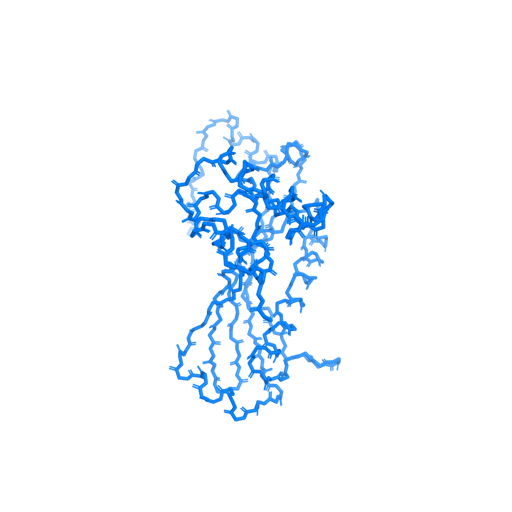 ILE A 1 122 ? -12.970 -4.864 -0.310 1.00 96.50 122 ILE A C 1
ATOM 1011 O O . ILE A 1 122 ? -12.276 -5.862 -0.502 1.00 96.50 122 ILE A O 1
ATOM 1015 N N . GLU A 1 123 ? -13.117 -3.901 -1.210 1.00 97.38 123 GLU A N 1
ATOM 1016 C CA . GLU A 1 123 ? -12.293 -3.839 -2.415 1.00 97.38 123 GLU A CA 1
ATOM 1017 C C . GLU A 1 123 ? -11.181 -2.821 -2.218 1.00 97.38 123 GLU A C 1
ATOM 1019 O O . GLU A 1 123 ? -11.412 -1.728 -1.695 1.00 97.38 123 GLU A O 1
ATOM 1024 N N . VAL A 1 124 ? -9.972 -3.172 -2.640 1.00 97.06 124 VAL A N 1
ATOM 1025 C CA . VAL A 1 124 ? -8.798 -2.311 -2.536 1.00 97.06 124 VAL A CA 1
ATOM 1026 C C . VAL A 1 124 ? -8.149 -2.196 -3.904 1.00 97.06 124 VAL A C 1
ATOM 1028 O O . VAL A 1 124 ? -7.680 -3.185 -4.460 1.00 97.06 124 VAL A O 1
ATOM 1031 N N . TYR A 1 125 ? -8.097 -0.975 -4.418 1.00 96.81 125 TYR A N 1
ATOM 1032 C CA . TYR A 1 125 ? -7.523 -0.634 -5.710 1.00 96.81 125 TYR A CA 1
ATOM 1033 C C . TYR A 1 125 ? -6.204 0.098 -5.490 1.00 96.81 125 TYR A C 1
ATOM 1035 O O . TYR A 1 125 ? -6.148 1.097 -4.760 1.00 96.81 125 TYR A O 1
ATOM 1043 N N . SER A 1 126 ? -5.142 -0.388 -6.130 1.00 94.56 126 SER A N 1
ATOM 1044 C CA . SER A 1 126 ? -3.845 0.280 -6.128 1.00 94.56 126 SER A CA 1
ATOM 1045 C C . SER A 1 126 ? -3.951 1.678 -6.722 1.00 94.56 126 SER A C 1
ATOM 1047 O O . SER A 1 126 ? -4.573 1.855 -7.769 1.00 94.56 126 SER A O 1
ATOM 1049 N N . ASN A 1 127 ? -3.265 2.644 -6.121 1.00 91.38 127 ASN A N 1
ATOM 1050 C CA . ASN A 1 127 ? -2.976 3.918 -6.775 1.00 91.38 127 ASN A CA 1
ATOM 1051 C C . ASN A 1 127 ? -2.284 3.675 -8.138 1.00 91.38 127 ASN A C 1
ATOM 1053 O O . ASN A 1 127 ? -1.372 2.855 -8.219 1.00 91.38 127 ASN A O 1
ATOM 1057 N N . GLU A 1 128 ? -2.662 4.402 -9.193 1.00 81.44 128 GLU A N 1
ATOM 1058 C CA . GLU A 1 128 ? -2.058 4.298 -10.538 1.00 81.44 128 GLU A CA 1
ATOM 1059 C C . GLU A 1 128 ? -0.536 4.517 -10.540 1.00 81.44 128 GLU A C 1
ATOM 1061 O O . GLU A 1 128 ? 0.198 3.972 -11.370 1.00 81.44 128 GLU A O 1
ATOM 1066 N N . SER A 1 129 ? -0.044 5.309 -9.586 1.00 83.06 129 SER A N 1
ATOM 1067 C CA . SER A 1 129 ? 1.387 5.577 -9.427 1.00 83.06 129 SER A CA 1
ATOM 1068 C C . SER A 1 129 ? 2.147 4.441 -8.733 1.00 83.06 129 SER A C 1
ATOM 1070 O O . SER A 1 129 ? 3.378 4.425 -8.777 1.00 83.06 129 SER A O 1
ATOM 1072 N N . LEU A 1 130 ? 1.453 3.495 -8.092 1.00 88.19 130 LEU A N 1
ATOM 1073 C CA . LEU A 1 130 ? 2.073 2.389 -7.369 1.00 88.19 130 LEU A CA 1
ATOM 1074 C C . LEU A 1 130 ? 2.549 1.314 -8.349 1.00 88.19 130 LEU A C 1
ATOM 1076 O O . LEU A 1 130 ? 1.761 0.674 -9.046 1.00 88.19 130 LEU A O 1
ATOM 1080 N N . LYS A 1 131 ? 3.866 1.116 -8.381 1.00 89.88 131 LYS A N 1
ATOM 1081 C CA . LYS A 1 131 ? 4.550 0.177 -9.269 1.00 89.88 131 LYS A CA 1
ATOM 1082 C C . LYS A 1 131 ? 5.607 -0.575 -8.470 1.00 89.88 131 LYS A C 1
ATOM 1084 O O . LYS A 1 131 ? 6.330 0.032 -7.681 1.00 89.88 131 LYS A O 1
ATOM 1089 N N . PHE A 1 132 ? 5.702 -1.878 -8.694 1.00 90.62 132 PHE A N 1
ATOM 1090 C CA . PHE A 1 132 ? 6.743 -2.733 -8.135 1.00 90.62 132 PHE A CA 1
ATOM 1091 C C . PHE A 1 132 ? 7.667 -3.159 -9.268 1.00 90.62 132 PHE A C 1
ATOM 1093 O O . PHE A 1 132 ? 7.237 -3.846 -10.193 1.00 90.62 132 PHE A O 1
ATOM 1100 N N . GLU A 1 133 ? 8.915 -2.706 -9.210 1.00 90.38 133 GLU A N 1
ATOM 1101 C CA . GLU A 1 133 ? 9.918 -2.943 -10.245 1.00 90.38 133 GLU A CA 1
ATOM 1102 C C . GLU A 1 133 ? 10.978 -3.912 -9.720 1.00 90.38 133 GLU A C 1
ATOM 1104 O O . GLU A 1 133 ? 11.600 -3.674 -8.679 1.00 90.38 133 GLU A O 1
ATOM 1109 N N . ALA A 1 134 ? 11.192 -5.015 -10.432 1.00 88.00 134 ALA A N 1
ATOM 1110 C CA . ALA A 1 134 ? 12.222 -5.992 -10.100 1.00 88.00 134 ALA A CA 1
ATOM 1111 C C . ALA A 1 134 ? 12.748 -6.699 -11.352 1.00 88.00 134 ALA A C 1
ATOM 1113 O O . ALA A 1 134 ? 12.132 -6.645 -12.406 1.00 88.00 134 ALA A O 1
ATOM 1114 N N . LEU A 1 135 ? 13.887 -7.382 -11.235 1.00 87.50 135 LEU A N 1
ATOM 1115 C CA . LEU A 1 135 ? 14.497 -8.113 -12.355 1.00 87.50 135 LEU A CA 1
ATOM 1116 C C . LEU A 1 135 ? 13.688 -9.344 -12.794 1.00 87.50 135 LEU A C 1
ATOM 1118 O O . LEU A 1 135 ? 13.838 -9.798 -13.920 1.00 87.50 135 LEU A O 1
ATOM 1122 N N . ASP A 1 136 ? 12.841 -9.867 -11.911 1.00 87.19 136 ASP A N 1
ATOM 1123 C CA . ASP A 1 136 ? 12.009 -11.041 -12.149 1.00 87.19 136 ASP A CA 1
ATOM 1124 C C . ASP A 1 136 ? 10.629 -10.878 -11.496 1.00 87.19 136 ASP A C 1
ATOM 1126 O O . ASP A 1 136 ? 10.435 -10.089 -10.558 1.00 87.19 136 ASP A O 1
ATOM 1130 N N . GLU A 1 137 ? 9.662 -11.641 -12.001 1.00 88.75 137 GLU A N 1
ATOM 1131 C CA . GLU A 1 137 ? 8.266 -11.589 -11.569 1.00 88.75 137 GLU A CA 1
ATOM 1132 C C . GLU A 1 137 ? 8.100 -11.987 -10.100 1.00 88.75 137 GLU A C 1
ATOM 1134 O O . GLU A 1 137 ? 7.313 -11.367 -9.379 1.00 88.75 137 GLU A O 1
ATOM 1139 N N . HIS A 1 138 ? 8.864 -12.970 -9.615 1.00 91.00 138 HIS A N 1
ATOM 1140 C CA . HIS A 1 138 ? 8.771 -13.448 -8.235 1.00 91.00 138 HIS A CA 1
ATOM 1141 C C . HIS A 1 138 ? 9.196 -12.374 -7.233 1.00 91.00 138 HIS A C 1
ATOM 1143 O O . HIS A 1 138 ? 8.527 -12.172 -6.213 1.00 91.00 138 HIS A O 1
ATOM 1149 N N . ARG A 1 139 ? 10.266 -11.629 -7.524 1.00 89.62 139 ARG A N 1
ATOM 1150 C CA . ARG A 1 139 ? 10.713 -10.501 -6.700 1.00 89.62 139 ARG A CA 1
ATOM 1151 C C . ARG A 1 139 ? 9.710 -9.357 -6.720 1.00 89.62 139 ARG A C 1
ATOM 1153 O O . ARG A 1 139 ? 9.383 -8.851 -5.646 1.00 89.62 139 ARG A O 1
ATOM 1160 N N . ALA A 1 140 ? 9.189 -8.975 -7.889 1.00 90.31 140 ALA A N 1
ATOM 1161 C CA . ALA A 1 140 ? 8.168 -7.926 -7.989 1.00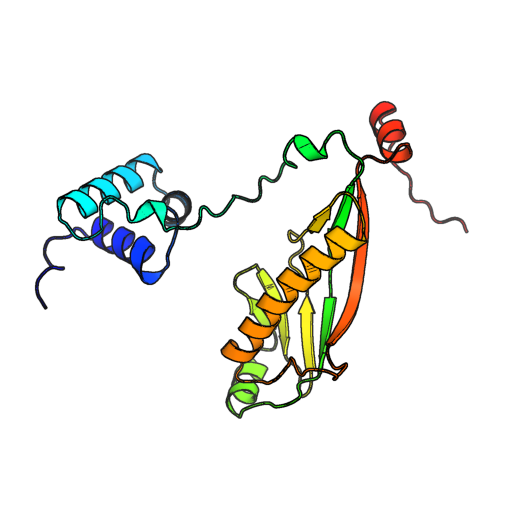 90.31 140 ALA A CA 1
ATOM 1162 C C . ALA A 1 140 ? 6.912 -8.304 -7.187 1.00 90.31 140 ALA A C 1
ATOM 1164 O O . ALA A 1 140 ? 6.378 -7.510 -6.410 1.00 90.31 140 ALA A O 1
ATOM 1165 N N . THR A 1 141 ? 6.499 -9.564 -7.302 1.00 91.81 141 THR A N 1
ATOM 1166 C CA . THR A 1 141 ? 5.358 -10.132 -6.582 1.00 91.81 141 THR A CA 1
ATOM 1167 C C . THR A 1 141 ? 5.590 -10.121 -5.076 1.00 91.81 141 THR A C 1
ATOM 1169 O O . THR A 1 141 ? 4.748 -9.614 -4.333 1.00 91.81 141 THR A O 1
ATOM 1172 N N . SER A 1 142 ? 6.757 -10.577 -4.618 1.00 92.38 142 SER A N 1
ATOM 1173 C CA . SER A 1 142 ? 7.136 -10.584 -3.198 1.00 92.38 142 SER A CA 1
ATOM 1174 C C . SER A 1 142 ? 7.165 -9.175 -2.601 1.00 92.38 142 SER A C 1
ATOM 1176 O O . SER A 1 142 ? 6.669 -8.947 -1.496 1.00 92.38 142 SER A O 1
ATOM 1178 N N . GLN A 1 143 ? 7.702 -8.195 -3.335 1.00 91.62 143 GLN A N 1
ATOM 1179 C CA . GLN A 1 143 ? 7.657 -6.787 -2.933 1.00 91.62 143 GLN A CA 1
ATOM 1180 C C . GLN A 1 143 ? 6.215 -6.279 -2.816 1.00 91.62 143 GLN A C 1
ATOM 1182 O O . GLN A 1 143 ? 5.888 -5.614 -1.828 1.00 91.62 143 GLN A O 1
ATOM 1187 N N . SER A 1 144 ? 5.354 -6.630 -3.776 1.00 94.69 144 SER A N 1
ATOM 1188 C CA . SER A 1 144 ? 3.941 -6.248 -3.748 1.00 94.69 144 SER A CA 1
ATOM 1189 C C . SER A 1 144 ? 3.209 -6.847 -2.547 1.00 94.69 144 SER A C 1
ATOM 1191 O O . SER A 1 144 ? 2.530 -6.121 -1.826 1.00 94.69 144 SER A O 1
ATOM 1193 N N . PHE A 1 145 ? 3.416 -8.131 -2.241 1.00 92.88 145 PHE A N 1
ATOM 1194 C CA . PHE A 1 145 ? 2.793 -8.782 -1.089 1.00 92.88 145 PHE A CA 1
ATOM 1195 C C . PHE A 1 145 ? 3.242 -8.157 0.230 1.00 92.88 145 PHE A C 1
ATOM 1197 O O . PHE A 1 145 ? 2.409 -7.852 1.080 1.00 92.88 145 PHE A O 1
ATOM 1204 N N . ASN A 1 146 ? 4.537 -7.868 0.378 1.00 91.81 146 ASN A N 1
ATOM 1205 C CA . ASN A 1 146 ? 5.059 -7.172 1.556 1.00 91.81 146 ASN A CA 1
ATOM 1206 C C . ASN A 1 146 ? 4.440 -5.779 1.738 1.00 91.81 146 ASN A C 1
ATOM 1208 O O . ASN A 1 146 ? 4.233 -5.321 2.864 1.00 91.81 146 ASN A O 1
ATOM 1212 N N . TYR A 1 147 ? 4.161 -5.081 0.639 1.00 95.00 147 TYR A N 1
ATOM 1213 C CA . TYR A 1 147 ? 3.449 -3.812 0.672 1.00 95.00 147 TYR A CA 1
ATOM 1214 C C . TYR A 1 147 ? 1.989 -3.994 1.102 1.00 95.00 147 TYR A C 1
ATOM 1216 O O . TYR A 1 147 ? 1.559 -3.365 2.073 1.00 95.00 147 TYR A O 1
ATOM 1224 N N . TRP A 1 148 ? 1.254 -4.882 0.432 1.00 94.81 148 TRP A N 1
ATOM 1225 C CA . TRP A 1 148 ? -0.168 -5.110 0.681 1.00 94.81 148 TRP A CA 1
ATOM 1226 C C . TRP A 1 148 ? -0.448 -5.646 2.077 1.00 94.81 148 TRP A C 1
ATOM 1228 O O . TRP A 1 148 ? -1.374 -5.167 2.722 1.00 94.81 148 TRP A O 1
ATOM 1238 N N . GLN A 1 149 ? 0.413 -6.512 2.611 1.00 92.69 149 GLN A N 1
ATOM 1239 C CA . GLN A 1 149 ? 0.322 -6.968 3.996 1.00 92.69 149 GLN A CA 1
ATOM 1240 C C . GLN A 1 149 ? 0.280 -5.783 4.973 1.00 92.69 149 GLN A C 1
ATOM 1242 O O . GLN A 1 149 ? -0.575 -5.722 5.855 1.00 92.69 149 GLN A O 1
ATOM 1247 N N . ARG A 1 150 ? 1.144 -4.775 4.778 1.00 92.44 150 ARG A N 1
ATOM 1248 C CA . ARG A 1 150 ? 1.140 -3.557 5.606 1.00 92.44 150 ARG A CA 1
ATOM 1249 C C . ARG A 1 150 ? -0.117 -2.720 5.395 1.00 92.44 150 ARG A C 1
ATOM 1251 O O . ARG A 1 150 ? -0.618 -2.129 6.351 1.00 92.44 150 ARG A O 1
ATOM 1258 N N . VAL A 1 151 ? -0.625 -2.627 4.166 1.00 94.38 151 VAL A N 1
ATOM 1259 C CA . VAL A 1 151 ? -1.888 -1.929 3.875 1.00 94.38 151 VAL A CA 1
ATOM 1260 C C . VAL A 1 151 ? -3.044 -2.605 4.612 1.00 94.38 151 VAL A C 1
ATOM 1262 O O . VAL A 1 151 ? -3.775 -1.926 5.329 1.00 94.38 151 VAL A O 1
ATOM 1265 N N . PHE A 1 152 ? -3.170 -3.925 4.510 1.00 94.44 152 PHE A N 1
ATOM 1266 C CA . PHE A 1 152 ? -4.254 -4.693 5.118 1.00 94.44 152 PHE A CA 1
ATOM 1267 C C . PHE A 1 152 ? -4.221 -4.619 6.646 1.00 94.44 152 PHE A C 1
ATOM 1269 O O . PHE A 1 152 ? -5.242 -4.308 7.253 1.00 94.44 152 PHE A O 1
ATOM 1276 N N . THR A 1 153 ? -3.049 -4.736 7.276 1.00 92.50 153 THR A N 1
ATOM 1277 C CA . THR A 1 153 ? -2.921 -4.531 8.730 1.00 92.50 153 THR A CA 1
ATOM 1278 C C . THR A 1 153 ? -3.298 -3.105 9.153 1.00 92.50 153 THR A C 1
ATOM 1280 O O . THR A 1 153 ? -3.915 -2.894 10.201 1.00 92.50 153 THR A O 1
ATOM 1283 N N . ARG A 1 154 ? -2.964 -2.080 8.352 1.00 92.31 154 ARG A N 1
ATOM 1284 C CA . ARG A 1 154 ? -3.421 -0.702 8.618 1.00 92.31 154 ARG A CA 1
ATOM 1285 C C . ARG A 1 154 ? -4.942 -0.586 8.490 1.00 92.31 154 ARG A C 1
ATOM 1287 O O . ARG A 1 154 ? -5.554 0.118 9.294 1.00 92.31 154 ARG A O 1
ATOM 1294 N N . LEU A 1 155 ? -5.544 -1.261 7.510 1.00 93.38 155 LEU A N 1
ATOM 1295 C CA . LEU A 1 155 ? -6.991 -1.277 7.302 1.00 93.38 155 LEU A CA 1
ATOM 1296 C C . LEU A 1 155 ? -7.733 -1.944 8.456 1.00 93.38 155 LEU A C 1
ATOM 1298 O O . LEU A 1 155 ? -8.671 -1.338 8.964 1.00 93.38 155 LEU A O 1
ATOM 1302 N N . GLU A 1 156 ? -7.283 -3.109 8.927 1.00 93.31 156 GLU A N 1
ATOM 1303 C CA . GLU A 1 156 ? -7.853 -3.787 10.102 1.00 93.31 156 GLU A CA 1
ATOM 1304 C C . GLU A 1 156 ? -7.920 -2.851 11.310 1.00 93.31 156 GLU A C 1
ATOM 1306 O O . GLU A 1 156 ? -8.974 -2.665 11.921 1.00 93.31 156 GLU A O 1
ATOM 1311 N N . ASN A 1 157 ? -6.807 -2.173 11.601 1.00 92.88 157 ASN A N 1
ATOM 1312 C CA . ASN A 1 157 ? -6.710 -1.251 12.728 1.00 92.88 157 ASN A CA 1
ATOM 1313 C C . ASN A 1 157 ? -7.590 -0.007 12.572 1.00 92.88 157 ASN A C 1
ATOM 1315 O O . ASN A 1 157 ? -8.188 0.446 13.554 1.00 92.88 157 ASN A O 1
ATOM 1319 N N . LYS A 1 158 ? -7.647 0.553 11.356 1.00 91.94 158 LYS A N 1
ATOM 1320 C CA . LYS A 1 158 ? -8.426 1.756 11.035 1.00 91.94 158 LYS A CA 1
ATOM 1321 C C . LYS A 1 158 ? -9.924 1.474 11.063 1.00 91.94 158 LYS A C 1
ATOM 1323 O O . LYS A 1 158 ? -10.673 2.296 11.570 1.00 91.94 158 LYS A O 1
ATOM 1328 N N . LEU A 1 159 ? -10.345 0.341 10.512 1.00 92.69 159 LEU A N 1
ATOM 1329 C CA . LEU A 1 159 ? -11.751 -0.021 10.333 1.00 92.69 159 LEU A CA 1
ATOM 1330 C C . LEU A 1 159 ? -12.301 -0.881 11.475 1.00 92.69 159 LEU A C 1
ATOM 1332 O O . LEU A 1 159 ? -13.508 -1.098 11.535 1.00 92.69 159 LEU A O 1
ATOM 1336 N N . LYS A 1 160 ? -11.438 -1.346 12.389 1.00 94.00 160 LYS A N 1
ATOM 1337 C CA . LYS A 1 160 ? -11.794 -2.239 13.501 1.00 94.00 160 LYS A CA 1
ATOM 1338 C C . LYS A 1 160 ? -12.489 -3.507 12.991 1.00 94.00 160 LYS A C 1
ATOM 1340 O O . LYS A 1 160 ? -13.589 -3.855 13.427 1.00 94.00 160 LYS A O 1
ATOM 1345 N N . VAL A 1 161 ? -11.833 -4.164 12.040 1.00 95.31 161 VAL A N 1
ATOM 1346 C CA . VAL A 1 161 ? -12.257 -5.410 11.382 1.00 95.31 161 VAL A CA 1
ATOM 1347 C C . VAL A 1 161 ? -11.120 -6.430 11.415 1.00 95.31 161 VAL A C 1
ATOM 1349 O O . VAL A 1 161 ? -9.968 -6.048 11.617 1.00 95.31 161 VAL A O 1
ATOM 1352 N N . ILE A 1 162 ? -11.436 -7.703 11.174 1.00 94.62 162 ILE A N 1
ATOM 1353 C CA . ILE A 1 162 ? -10.443 -8.756 10.921 1.00 94.62 162 ILE A CA 1
ATOM 1354 C C . ILE A 1 162 ? -10.522 -9.144 9.443 1.00 94.62 162 ILE A C 1
ATOM 1356 O O . ILE A 1 162 ? -11.572 -9.577 8.958 1.00 94.62 162 ILE A O 1
ATOM 1360 N N . LEU A 1 163 ? -9.405 -8.967 8.744 1.00 91.31 163 LEU A N 1
ATOM 1361 C CA . LEU A 1 163 ? -9.197 -9.260 7.327 1.00 91.31 163 LEU A CA 1
ATOM 1362 C C . LEU A 1 163 ? -8.149 -10.352 7.125 1.00 91.31 163 LEU A C 1
ATOM 1364 O O . LEU A 1 163 ? -8.246 -11.090 6.159 1.00 91.31 163 LEU A O 1
ATOM 1368 N N . ILE A 1 164 ? -7.139 -10.460 7.984 1.00 84.31 164 ILE A N 1
ATOM 1369 C CA . ILE A 1 164 ? -6.034 -11.400 7.807 1.00 84.31 164 ILE A CA 1
ATOM 1370 C C . ILE A 1 164 ? -6.161 -12.490 8.862 1.00 84.31 164 ILE A C 1
ATOM 1372 O O . ILE A 1 164 ? -6.089 -12.228 10.061 1.00 84.31 164 ILE A O 1
ATOM 1376 N N . LYS A 1 165 ? -6.314 -13.736 8.417 1.00 87.06 165 LYS A N 1
ATOM 1377 C CA . LYS A 1 165 ? -6.260 -14.907 9.293 1.00 87.06 165 LYS A CA 1
ATOM 1378 C C . LYS A 1 165 ? -5.341 -15.961 8.675 1.00 87.06 165 LYS A C 1
ATOM 1380 O O . LYS A 1 165 ? -5.516 -16.281 7.500 1.00 87.06 165 LYS A O 1
ATOM 1385 N N . PRO A 1 166 ? -4.381 -16.515 9.439 1.00 82.50 166 PRO A N 1
ATOM 1386 C CA . PRO A 1 166 ? -3.552 -17.615 8.959 1.00 82.50 166 PRO A CA 1
ATOM 1387 C C . PRO A 1 166 ? -4.411 -18.778 8.451 1.00 82.50 166 PRO A C 1
ATOM 1389 O O . PRO A 1 166 ? -5.425 -19.112 9.067 1.00 82.50 166 PRO A O 1
ATOM 1392 N N . ASN A 1 167 ? -3.989 -19.396 7.346 1.00 82.56 167 ASN A N 1
ATOM 1393 C CA . ASN A 1 167 ? -4.642 -20.559 6.731 1.00 82.56 167 ASN A CA 1
ATOM 1394 C C . ASN A 1 167 ? -6.096 -20.325 6.277 1.00 82.56 167 ASN A C 1
ATOM 1396 O O . ASN A 1 167 ? -6.871 -21.274 6.172 1.00 82.56 167 ASN A O 1
ATOM 1400 N N . TYR A 1 168 ? -6.485 -19.076 6.009 1.00 86.25 168 TYR A N 1
ATOM 1401 C CA . TYR A 1 168 ? -7.802 -18.745 5.474 1.00 86.25 168 TYR A CA 1
ATOM 1402 C C . TYR A 1 168 ? -7.672 -17.907 4.197 1.00 86.25 168 TYR A C 1
ATOM 1404 O O . TYR A 1 168 ? -6.981 -16.892 4.173 1.00 86.25 168 TYR A O 1
ATOM 1412 N N . SER A 1 169 ? -8.337 -18.329 3.121 1.00 85.69 169 SER A N 1
ATOM 1413 C CA . SER A 1 169 ? -8.212 -17.722 1.786 1.00 85.69 169 SER A CA 1
ATOM 1414 C C . SER A 1 169 ? -9.321 -16.705 1.504 1.00 85.69 169 SER A C 1
ATOM 1416 O O . SER A 1 169 ? -10.094 -16.853 0.562 1.00 85.69 169 SER A O 1
ATOM 1418 N N . ASN A 1 170 ? -9.437 -15.668 2.333 1.00 90.31 170 ASN A N 1
ATOM 1419 C CA . ASN A 1 170 ? -10.457 -14.623 2.169 1.00 90.31 170 ASN A CA 1
ATOM 1420 C C . ASN A 1 170 ? -9.986 -13.384 1.396 1.00 90.31 170 ASN A C 1
ATOM 1422 O O . ASN A 1 170 ? -10.797 -12.497 1.135 1.00 90.31 170 ASN A O 1
ATOM 1426 N N . ILE A 1 171 ? -8.701 -13.315 1.051 1.00 93.75 171 ILE A N 1
ATOM 1427 C CA . ILE A 1 171 ? -8.100 -12.238 0.262 1.00 93.75 171 ILE A CA 1
ATOM 1428 C C . ILE A 1 171 ? -7.864 -12.772 -1.149 1.00 93.75 171 ILE A C 1
ATOM 1430 O O . ILE A 1 171 ? -7.072 -13.694 -1.340 1.00 93.75 171 ILE A O 1
ATOM 1434 N N . LYS A 1 172 ? -8.539 -12.190 -2.140 1.00 95.12 172 LYS A N 1
ATOM 1435 C CA . LYS A 1 172 ? -8.415 -12.558 -3.551 1.00 95.12 172 LYS A CA 1
ATOM 1436 C C . LYS A 1 172 ? -7.798 -11.410 -4.340 1.00 95.12 172 LYS A C 1
ATOM 1438 O O . LYS A 1 172 ? -8.323 -10.299 -4.316 1.00 95.12 172 LYS A O 1
ATOM 1443 N N . LEU A 1 173 ? -6.721 -11.690 -5.072 1.00 95.25 173 LEU A N 1
ATOM 1444 C CA . LEU A 1 173 ? -6.228 -10.799 -6.122 1.00 95.25 173 LEU A CA 1
ATOM 1445 C C . LEU A 1 173 ? -7.149 -10.952 -7.338 1.00 95.25 173 LEU A C 1
ATOM 1447 O O . LEU A 1 173 ? -7.251 -12.040 -7.902 1.00 95.25 173 LEU A O 1
ATOM 1451 N N . VAL A 1 174 ? -7.869 -9.892 -7.689 1.00 95.56 174 VAL A N 1
ATOM 1452 C CA . VAL A 1 174 ? -8.840 -9.881 -8.794 1.00 95.56 174 VAL A CA 1
ATOM 1453 C C . VAL A 1 174 ? -8.160 -9.495 -10.098 1.00 95.56 174 VAL A C 1
ATOM 1455 O O . VAL A 1 174 ? -8.406 -10.114 -11.129 1.00 95.56 174 VAL A O 1
ATOM 1458 N N . LYS A 1 175 ? -7.292 -8.483 -10.043 1.00 94.12 175 LYS A N 1
ATOM 1459 C CA . LYS A 1 175 ? -6.621 -7.922 -11.213 1.00 94.12 175 LYS A CA 1
ATOM 1460 C C . LYS A 1 175 ? -5.193 -7.537 -10.869 1.00 94.12 175 LYS A C 1
ATOM 1462 O O . LYS A 1 175 ? -4.924 -7.065 -9.766 1.00 94.12 175 LYS A O 1
ATOM 1467 N N . ASN A 1 176 ? -4.287 -7.731 -11.816 1.00 93.62 176 ASN A N 1
ATOM 1468 C CA . ASN A 1 176 ? -2.930 -7.205 -11.806 1.00 93.62 176 ASN A CA 1
ATOM 1469 C C . ASN A 1 176 ? -2.404 -7.102 -13.244 1.00 93.62 176 ASN A C 1
ATOM 1471 O O . ASN A 1 176 ? -2.924 -7.736 -14.159 1.00 93.62 176 ASN A O 1
ATOM 1475 N N . HIS A 1 177 ? -1.360 -6.299 -13.437 1.00 91.38 177 HIS A N 1
ATOM 1476 C CA . HIS A 1 177 ? -0.668 -6.188 -14.715 1.00 91.38 177 HIS A CA 1
ATOM 1477 C C . HIS A 1 177 ? 0.842 -6.279 -14.519 1.00 91.38 177 HIS A C 1
ATOM 1479 O O . HIS A 1 177 ? 1.432 -5.465 -13.800 1.00 91.38 177 HIS A O 1
ATOM 1485 N N . TYR A 1 178 ? 1.460 -7.234 -15.210 1.00 88.38 178 TYR A N 1
ATOM 1486 C CA . TYR A 1 178 ? 2.900 -7.268 -15.433 1.00 88.38 178 TYR A CA 1
ATOM 1487 C C . TYR A 1 178 ? 3.215 -6.583 -16.760 1.00 88.38 178 TYR A C 1
ATOM 1489 O O . TYR A 1 178 ? 2.517 -6.771 -17.753 1.00 88.38 178 TYR A O 1
ATOM 1497 N N . ALA A 1 179 ? 4.257 -5.761 -16.763 1.00 85.19 179 ALA A N 1
ATOM 1498 C CA . ALA A 1 179 ? 4.823 -5.195 -17.974 1.00 85.19 179 ALA A CA 1
ATOM 1499 C C . ALA A 1 179 ? 6.332 -5.419 -17.959 1.00 85.19 179 ALA A C 1
ATOM 1501 O O . ALA A 1 179 ? 7.002 -5.027 -17.002 1.00 85.19 179 ALA A O 1
ATOM 1502 N N . GLU A 1 180 ? 6.861 -6.022 -19.016 1.00 80.88 180 GLU A N 1
ATOM 1503 C CA . GLU A 1 180 ? 8.298 -6.037 -19.249 1.00 80.88 180 GLU A CA 1
ATOM 1504 C C . GLU A 1 180 ? 8.742 -4.666 -19.745 1.00 80.88 180 GLU A C 1
ATOM 1506 O O . GLU A 1 180 ? 8.178 -4.105 -20.686 1.00 80.88 180 GLU A O 1
ATOM 1511 N N . VAL A 1 181 ? 9.771 -4.119 -19.115 1.00 75.25 181 VAL A N 1
ATOM 1512 C CA . VAL A 1 181 ? 10.390 -2.867 -19.531 1.00 75.25 181 VAL A CA 1
ATOM 1513 C C . VAL A 1 181 ? 11.773 -3.179 -20.095 1.00 75.25 181 VAL A C 1
ATOM 1515 O O . VAL A 1 181 ? 12.513 -3.999 -19.550 1.00 75.25 181 VAL A O 1
ATOM 1518 N N . ASN A 1 182 ?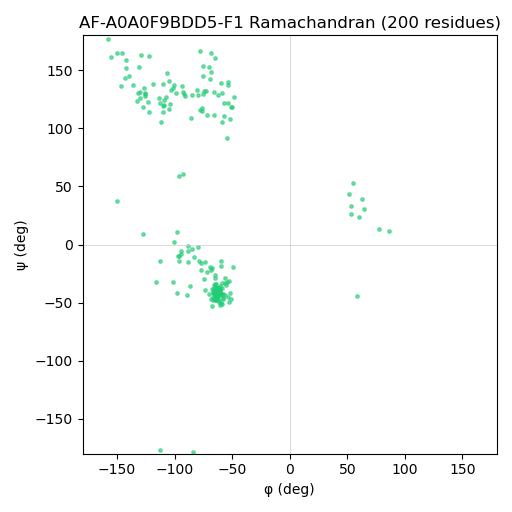 12.118 -2.515 -21.202 1.00 68.75 182 ASN A N 1
ATOM 1519 C CA . ASN A 1 182 ? 13.391 -2.665 -21.916 1.00 68.75 182 ASN A CA 1
ATOM 1520 C C . ASN A 1 182 ? 13.638 -4.057 -22.532 1.00 68.75 182 ASN A C 1
ATOM 1522 O O . ASN A 1 182 ? 14.797 -4.475 -22.653 1.00 68.75 182 ASN A O 1
ATOM 1526 N N . ASN A 1 183 ? 12.585 -4.772 -22.947 1.00 70.69 183 ASN A N 1
ATOM 1527 C CA . ASN A 1 183 ? 12.750 -5.988 -23.749 1.00 70.69 183 ASN A CA 1
ATOM 1528 C C . ASN A 1 183 ? 13.275 -5.666 -25.167 1.00 70.69 183 ASN A C 1
ATOM 1530 O O . ASN A 1 183 ? 13.313 -4.505 -25.580 1.00 70.69 183 ASN A O 1
ATOM 1534 N N . GLU A 1 184 ? 13.766 -6.679 -25.886 1.00 67.19 184 GLU A N 1
ATOM 1535 C CA . GLU A 1 184 ? 14.372 -6.503 -27.220 1.00 67.19 184 GLU A CA 1
ATOM 1536 C C . GLU A 1 184 ? 13.423 -5.820 -28.204 1.00 67.19 184 GLU A C 1
ATOM 1538 O O . GLU A 1 184 ? 13.821 -4.855 -28.851 1.00 67.19 184 GLU A O 1
ATOM 1543 N N . VAL A 1 185 ? 12.154 -6.231 -28.206 1.00 67.75 185 VAL A N 1
ATOM 1544 C CA . VAL A 1 185 ? 11.098 -5.629 -29.026 1.00 67.75 185 VAL A CA 1
ATOM 1545 C C . VAL A 1 185 ? 10.934 -4.143 -28.686 1.00 67.75 185 VAL A C 1
ATOM 1547 O O . VAL A 1 185 ? 11.013 -3.286 -29.558 1.00 67.75 185 VAL A O 1
ATOM 1550 N N . ALA A 1 186 ? 10.808 -3.784 -27.409 1.00 64.19 186 ALA A N 1
ATOM 1551 C CA . ALA A 1 186 ? 10.691 -2.391 -26.984 1.00 64.19 186 ALA A CA 1
ATOM 1552 C C . ALA A 1 186 ? 11.931 -1.562 -27.357 1.00 64.19 186 ALA A C 1
ATOM 1554 O O . ALA A 1 186 ? 11.801 -0.400 -27.743 1.00 64.19 186 ALA A O 1
ATOM 1555 N N . LYS A 1 187 ? 13.136 -2.142 -27.274 1.00 67.31 187 LYS A N 1
ATOM 1556 C CA . LYS A 1 187 ? 14.377 -1.486 -27.716 1.00 67.31 187 LYS A CA 1
ATOM 1557 C C . LYS A 1 187 ? 14.382 -1.252 -29.226 1.00 67.31 187 LYS A C 1
ATOM 1559 O O . LYS A 1 187 ? 14.770 -0.170 -29.658 1.00 67.31 187 LYS A O 1
ATOM 1564 N N . GLU A 1 188 ? 13.939 -2.227 -30.009 1.00 65.56 188 GLU A N 1
ATOM 1565 C CA . GLU A 1 188 ? 13.873 -2.149 -31.468 1.00 65.56 188 GLU A CA 1
ATOM 1566 C C . GLU A 1 188 ? 12.870 -1.086 -31.937 1.00 65.56 188 GLU A C 1
ATOM 1568 O O . GLU A 1 188 ? 13.215 -0.215 -32.736 1.00 65.56 188 GLU A O 1
ATOM 1573 N N . TYR A 1 189 ? 11.671 -1.050 -31.352 1.00 68.75 189 TYR A N 1
ATOM 1574 C CA . TYR A 1 189 ? 10.670 -0.021 -31.652 1.00 68.75 189 TYR A CA 1
ATOM 1575 C C . TYR A 1 189 ? 11.117 1.382 -31.217 1.00 68.75 189 TYR A C 1
ATOM 1577 O O . TYR A 1 189 ? 10.948 2.341 -31.974 1.00 68.75 189 TYR A O 1
ATOM 1585 N N . ASN A 1 190 ? 11.748 1.511 -30.042 1.00 65.75 190 ASN A N 1
ATOM 1586 C CA . ASN A 1 190 ? 12.315 2.784 -29.585 1.00 65.75 190 ASN A CA 1
ATOM 1587 C C . ASN A 1 190 ? 13.434 3.276 -30.513 1.00 65.75 190 ASN A C 1
ATOM 1589 O O . ASN A 1 190 ? 13.511 4.471 -30.797 1.00 65.75 190 ASN A O 1
ATOM 1593 N N . LYS A 1 191 ? 14.280 2.365 -31.012 1.00 71.19 191 LYS A N 1
ATOM 1594 C CA . LYS A 1 191 ? 15.339 2.680 -31.981 1.00 71.19 191 LYS A CA 1
ATOM 1595 C C . LYS A 1 191 ? 14.756 3.146 -33.317 1.00 71.19 191 LYS A C 1
ATOM 1597 O O . LYS A 1 191 ? 15.259 4.106 -33.894 1.00 71.19 191 LYS A O 1
ATOM 1602 N N . ASN A 1 192 ? 13.674 2.514 -33.767 1.00 72.94 192 ASN A N 1
ATOM 1603 C CA . ASN A 1 192 ? 13.068 2.777 -35.071 1.00 72.94 192 ASN A CA 1
ATOM 1604 C C . ASN A 1 192 ? 12.018 3.912 -35.054 1.00 72.94 192 ASN A C 1
ATOM 1606 O O . ASN A 1 192 ? 11.531 4.298 -36.112 1.00 72.94 192 ASN A O 1
ATOM 1610 N N . LYS A 1 193 ? 11.672 4.475 -33.881 1.00 67.00 193 LYS A N 1
ATOM 1611 C CA . LYS A 1 193 ? 10.608 5.491 -33.681 1.00 67.00 193 LYS A CA 1
ATOM 1612 C C . LYS A 1 193 ? 9.237 5.084 -34.244 1.00 67.00 193 LYS A C 1
ATOM 1614 O O . LYS A 1 193 ? 8.417 5.941 -34.579 1.00 67.00 193 LYS A O 1
ATOM 1619 N N . ILE A 1 194 ? 8.972 3.787 -34.340 1.00 67.38 194 ILE A N 1
ATOM 1620 C CA . ILE A 1 194 ? 7.711 3.264 -34.870 1.00 67.38 194 ILE A CA 1
ATOM 1621 C C . ILE A 1 194 ? 6.692 3.236 -33.725 1.00 67.38 194 ILE A C 1
ATOM 1623 O O . ILE A 1 194 ? 6.980 2.720 -32.644 1.00 67.38 194 ILE A O 1
ATOM 1627 N N . LYS A 1 195 ? 5.499 3.805 -33.937 1.00 60.53 195 LYS A N 1
ATOM 1628 C CA . LYS A 1 195 ? 4.378 3.650 -32.998 1.00 60.53 195 LYS A CA 1
ATOM 1629 C C . LYS A 1 195 ? 3.802 2.243 -33.148 1.00 60.53 195 LYS A C 1
ATOM 1631 O O . LYS A 1 195 ? 3.547 1.809 -34.265 1.00 60.53 195 LYS A O 1
ATOM 1636 N N . LEU A 1 196 ? 3.585 1.554 -32.029 1.00 55.44 196 LEU A N 1
ATOM 1637 C CA . LEU A 1 196 ? 2.835 0.299 -32.016 1.00 55.44 196 LEU A CA 1
ATOM 1638 C C . LEU A 1 196 ? 1.383 0.591 -32.399 1.00 55.44 196 LEU A C 1
ATOM 1640 O O . LEU A 1 196 ? 0.667 1.247 -31.642 1.00 55.44 196 LEU A O 1
ATOM 1644 N N . ASP A 1 197 ? 0.974 0.117 -33.571 1.00 57.28 197 ASP A N 1
ATOM 1645 C CA . ASP A 1 197 ? -0.430 0.057 -33.951 1.00 57.28 197 ASP A CA 1
ATOM 1646 C C . ASP A 1 197 ? -0.998 -1.252 -33.397 1.00 57.28 197 ASP A C 1
ATOM 1648 O O . ASP A 1 197 ? -0.604 -2.345 -33.805 1.00 57.28 197 ASP A O 1
ATOM 1652 N N . ILE A 1 198 ? -1.846 -1.148 -32.374 1.00 56.28 198 ILE A N 1
ATOM 1653 C CA . ILE A 1 198 ? -2.449 -2.305 -31.706 1.00 56.28 198 ILE A CA 1
ATOM 1654 C C . ILE A 1 198 ? -3.787 -2.579 -32.387 1.00 56.28 198 ILE A C 1
ATOM 1656 O O . ILE A 1 198 ? -4.851 -2.456 -31.781 1.00 56.28 198 ILE A O 1
ATOM 1660 N N . THR A 1 199 ? -3.758 -2.877 -33.681 1.00 49.09 199 THR A N 1
ATOM 1661 C CA . THR A 1 199 ? -4.967 -3.306 -34.378 1.00 49.09 199 THR A CA 1
ATOM 1662 C C . THR A 1 199 ? -5.228 -4.763 -33.982 1.00 49.09 199 THR A C 1
ATOM 1664 O O . THR A 1 199 ? -4.371 -5.614 -34.229 1.00 49.09 199 THR A O 1
ATOM 1667 N N . PRO A 1 200 ? -6.354 -5.088 -33.321 1.00 44.91 200 PRO A N 1
ATOM 1668 C CA . PRO A 1 200 ? -6.654 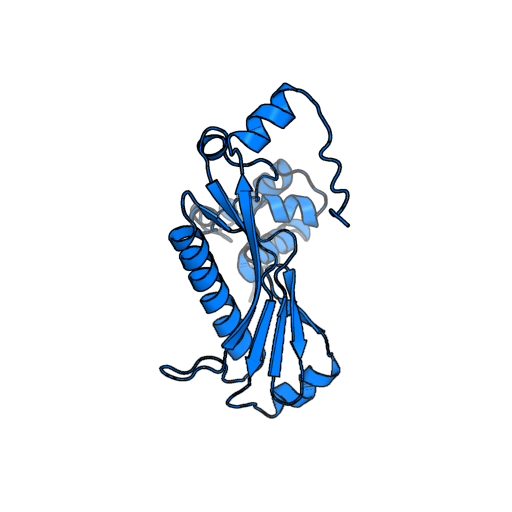-6.471 -32.982 1.00 44.91 200 PRO A CA 1
ATOM 1669 C C . PRO A 1 200 ? -6.796 -7.282 -34.274 1.00 44.91 200 PRO A C 1
ATOM 1671 O O . PRO A 1 200 ? -7.531 -6.883 -35.180 1.00 44.91 200 PRO A O 1
ATOM 1674 N N . LEU A 1 201 ? -6.075 -8.403 -34.358 1.00 47.00 201 LEU A N 1
ATOM 1675 C CA . LEU A 1 201 ? -6.276 -9.400 -35.408 1.00 47.00 201 LEU A CA 1
ATOM 1676 C C . LEU A 1 201 ? -7.743 -9.852 -35.352 1.00 47.00 201 LEU A C 1
ATOM 1678 O O . LEU A 1 201 ? -8.216 -10.266 -34.292 1.00 47.00 201 LEU A O 1
ATOM 1682 N N . LYS A 1 202 ? -8.455 -9.673 -36.469 1.00 43.06 202 LYS A N 1
ATOM 1683 C CA . LYS A 1 202 ? -9.834 -10.138 -36.657 1.00 43.06 202 LYS A CA 1
ATOM 1684 C C . LYS A 1 202 ? -9.881 -11.646 -36.849 1.00 43.06 202 LYS A C 1
ATOM 1686 O O . LYS A 1 202 ? -8.959 -12.166 -37.515 1.00 43.06 202 LYS A O 1
#

Mean predicted aligned error: 15.4 Å

Organism: NCBI:txid412755

Nearest PDB structures (foldseek):
  6dvb-assembly1_F  TM=9.152E-01  e=4.827E-01  Mycobacterium tuberculosis H37Rv
  7bcb-assembly1_B  TM=8.101E-01  e=8.385E-01  Escherichia coli K-12
  7bca-assembly1_B  TM=8.213E-01  e=9.479E-01  Escherichia coli K-12
  1or7-assembly3_A  TM=8.829E-01  e=1.288E+00  Escherichia coli

Sequence (202 aa):
MTIIKKLSKTQREVLVLLTKEFETPKHIAIRRKTSLAAVYKTITILKDKGYISKGFLKGLKKTECTNIQPKDKLQNSRYIRLHGQEWNIKILYKSKYYNELKNKNIIFDKDGNTIRLYNDSIEVYSNESLKFEALDEHRATSQSFNYWQRVFTRLENKLKVILIKPNYSNIKLVKNHYAEVNNEVAKEYNKNKIKLDITPLK

Secondary structure (DSSP, 8-state):
--SGGGS-HHHHHHHHHHHTS---HHHHHHHHT--HHHHHHHHHHHHHTTSS-TTHHHHS-------SSPPTTTTTS-EEEEEEEEEEEE-SEE-HHHHHHHTT-EEE-TT--EEEE-SSEEEEE--TT-EEEESSHHHHHHHHHHHHHHHHHHHHHHHTEE---TT---EEEEEEEEEEES-HHHHHHHHHT-----PPP-

Foldseek 3Di:
DPLPPPDDPVLVVLLCCCPVVVDALVVVCVVVVHDSVVSVVSVVVCCVSPVAPPCSNVPRPPPPPPPPDDDPVPQPAKKKKKFFWKKKFFFPFADPQLVVCLVVQWDADPQGWIWGRDDGIIMITDDRPDIQIDNDPVNSVVVVVVVVVVVVVVVCVVRVTDGDDPPDDRMDTPDMDMDIDPDPVVVVCVVVVDDDDPDDDD

Radius of gyration: 22.81 Å; Cα contacts (8 Å, |Δi|>4): 247; chains: 1; bounding box: 42×53×67 Å